Protein AF-A0AA43ZSW1-F1 (afdb_monomer)

Sequence (294 aa):
KIPFVPEIDPSKNRVVAEFDNIRIPLDYTEGIDSNASIIYQQSKDINEKAKRAKDALDVSLDELAKKEAGLAKTKAAMANKVQPTKQFWFERYKWFIAPSGRLVIAGKDAHTNDNIVKKHLKEDDLYAHADLHGAPSTIIKKGKDAPKEDLREACIYALAQSKGWVAALTDGSAYWVYTDQVSKTPQAGEFVPRGAFIIRGKRNYEYHLPMELAVGEITYENSRKVMCAPLESMKRLSNKYFVIHPGRGKAGKTAALMAKELMVPEEEVSRILPPGDAEIVRKVWPEEPQNDEL

Secondary structure (DSSP, 8-state):
--TT--EEEGGGTEEEEEETTEEEEEETTS-HHHHHHHHHHHHHHHHHHHHHHHHHHHHHHHHHHHHHHHHHHHHHHHHHH-PPPPP-GGGGSEEEE-TTS-EEEE-SSHHHHHHHHHHH--TT-EEEEESSTTPPPEEETTGGG--HHHHHHHHHHHHHTSHHHHTT-SEEEEEEEEGGGEE--PPTT----TT--EE-S--EEEEEEES-EEEEEEEETTEEEEEEE-HHHHHHH-SSEEEEEE-SS-TTSHHHHHHHHTTS-HHHHHHHSPSS-EEEEEEE-PPPP-----

Nearest PDB structures (foldseek):
  8aaf-assembly1_a  TM=6.329E-01  e=9.803E-11  Saccharomyces cerevisiae
  8s1u-assembly1_H  TM=8.885E-01  e=7.048E-07  Bacillus subtilis subsp. subtilis str. 168
  5h3w-assembly1_B  TM=8.620E-01  e=7.464E-07  Streptococcus suis
  5h3w-assembly1_A  TM=8.607E-01  e=1.867E-06  Streptococcus suis
  7aqc-assembly1_R  TM=5.105E-01  e=7.464E-07  Bacillus subtilis subsp. subtilis str. 168

Mean predicted aligned error: 12.14 Å

pLDDT: mean 89.3, std 11.37, range [39.91, 98.62]

Radius of gyration: 35.35 Å; Cα contacts (8 Å, |Δi|>4): 514; chains: 1; bounding box: 76×62×101 Å

Solvent-accessible surface area (backbone atoms only — not comparable to full-atom values): 16025 Å² total; per-residue (Å²): 133,63,84,53,45,88,47,74,42,79,94,72,46,32,33,31,37,48,55,96,91,43,77,44,80,37,48,77,88,51,55,71,67,54,42,52,48,52,55,51,50,52,52,51,53,51,51,51,50,52,48,53,53,48,55,54,48,54,53,51,51,53,52,48,51,53,49,51,52,50,50,50,51,51,52,52,56,47,53,75,63,36,55,81,58,82,88,56,86,61,69,86,35,33,49,38,56,34,72,88,70,38,52,30,42,26,28,82,48,46,68,42,18,44,48,44,52,76,76,65,62,44,83,53,21,27,39,23,36,21,87,48,70,69,31,22,46,24,38,33,52,57,28,77,79,50,55,71,67,39,56,49,42,48,24,32,41,15,32,35,44,9,45,46,22,57,68,47,46,70,54,44,48,15,27,39,35,55,46,91,28,60,36,76,76,58,61,95,93,54,83,68,57,81,42,54,69,48,78,52,82,81,72,48,73,47,70,80,31,56,41,52,35,19,43,28,49,32,74,54,94,94,32,62,40,79,44,38,31,29,51,71,31,36,63,78,55,32,63,40,34,35,33,34,35,51,27,94,72,80,62,81,51,51,40,52,52,51,11,62,78,66,42,35,53,41,67,66,42,56,68,48,53,52,52,68,26,59,34,80,79,45,81,44,66,68,80,75,78,77,77,77,85,126

Foldseek 3Di:
DPPQWPDDDVVVQWTWGADPNDTQIARPVDDPVVRVVVVVVVVVVVVVVVVVVVVVVVVVVVVVVVVVVVVVVVVVVLVVLADAWDDDPQLCFQWAQFPVRWIKTWHLDLQRLQVCLVPPQDQQKKWKAFPAAAQTTMITVSHVPDDPRRQLQSNLVSCLQGCCLVVQPFFGKMWMDGSVQWAPDDDVPDDADRSDTGGDDDTGMDGRRGNKWKWFWFQDPNIIAIHITRDSRDVNGDQWIFMKGRDDDDQPPPLVVVCSSRSYDSVRSVSNHHPDHIDGPDTGHPDDPPPPDD

Structure (mmCIF, N/CA/C/O backbone):
data_AF-A0AA43ZSW1-F1
#
_entry.id   AF-A0AA43ZSW1-F1
#
loop_
_atom_site.group_PDB
_atom_site.id
_atom_site.type_symbol
_atom_site.label_atom_id
_atom_site.label_alt_id
_atom_site.label_comp_id
_atom_site.label_asym_id
_atom_site.label_entity_id
_atom_site.label_seq_id
_atom_site.pdbx_PDB_ins_code
_atom_site.Cartn_x
_atom_site.Cartn_y
_atom_site.Cartn_z
_atom_site.occupancy
_atom_site.B_iso_or_equiv
_atom_site.auth_seq_id
_atom_site.auth_comp_id
_atom_site.auth_asym_id
_atom_site.auth_atom_id
_atom_site.pdbx_PDB_model_num
ATOM 1 N N . LYS A 1 1 ? 54.397 -34.265 -59.522 1.00 60.16 1 LYS A N 1
ATOM 2 C CA . LYS A 1 1 ? 54.042 -33.058 -58.737 1.00 60.16 1 LYS A CA 1
ATOM 3 C C . LYS A 1 1 ? 54.317 -31.858 -59.619 1.00 60.16 1 LYS A C 1
ATOM 5 O O . LYS A 1 1 ? 55.433 -31.767 -60.114 1.00 60.16 1 LYS A O 1
ATOM 10 N N . ILE A 1 2 ? 53.314 -31.025 -59.878 1.00 73.25 2 ILE A N 1
ATOM 11 C CA . ILE A 1 2 ? 53.518 -29.776 -60.614 1.00 73.25 2 ILE A CA 1
ATOM 12 C C . ILE A 1 2 ? 54.190 -28.801 -59.631 1.00 73.25 2 ILE A C 1
ATOM 14 O O . ILE A 1 2 ? 53.685 -28.655 -58.515 1.00 73.25 2 ILE A O 1
ATOM 18 N N . PRO A 1 3 ? 55.358 -28.221 -59.959 1.00 77.50 3 PRO A N 1
ATOM 19 C CA . PRO A 1 3 ? 56.003 -27.228 -59.103 1.00 77.50 3 PRO A CA 1
ATOM 20 C C . PRO A 1 3 ? 55.036 -26.084 -58.770 1.00 77.50 3 PRO A C 1
ATOM 22 O O . PRO A 1 3 ? 54.262 -25.678 -59.631 1.00 77.50 3 PRO A O 1
ATOM 25 N N . PHE A 1 4 ? 55.079 -25.577 -57.534 1.00 78.75 4 PHE A N 1
ATOM 26 C CA . PHE A 1 4 ? 54.253 -24.451 -57.058 1.00 78.75 4 PHE A CA 1
ATOM 27 C C . PHE A 1 4 ? 52.737 -24.697 -57.012 1.00 78.75 4 PHE A C 1
ATOM 29 O O . PHE A 1 4 ? 51.984 -23.767 -56.758 1.00 78.75 4 PHE A O 1
ATOM 36 N N . VAL A 1 5 ? 52.271 -25.933 -57.208 1.00 85.00 5 VAL A N 1
ATOM 37 C CA . VAL A 1 5 ? 50.844 -26.283 -57.168 1.00 85.00 5 VAL A CA 1
ATOM 38 C C . VAL A 1 5 ? 50.581 -27.310 -56.063 1.00 85.00 5 VAL A C 1
ATOM 40 O O . VAL A 1 5 ? 50.780 -28.512 -56.277 1.00 85.00 5 VAL A O 1
ATOM 43 N N . PRO A 1 6 ? 50.168 -26.871 -54.861 1.00 83.50 6 PRO A N 1
ATOM 44 C CA . PRO A 1 6 ? 49.811 -27.774 -53.767 1.00 83.50 6 PRO A CA 1
ATOM 45 C C . PRO A 1 6 ? 48.495 -28.541 -53.973 1.00 83.50 6 PRO A C 1
ATOM 47 O O . PRO A 1 6 ? 48.372 -29.648 -53.453 1.00 83.50 6 PRO A O 1
ATOM 50 N N . GLU A 1 7 ? 47.519 -27.986 -54.698 1.00 86.38 7 GLU A N 1
ATOM 51 C CA . GLU A 1 7 ? 46.162 -28.547 -54.795 1.00 86.38 7 GLU A CA 1
ATOM 52 C C . GLU A 1 7 ? 45.534 -28.287 -56.171 1.00 86.38 7 GLU A C 1
ATOM 54 O O . GLU A 1 7 ? 45.730 -27.225 -56.766 1.00 86.38 7 GLU A O 1
ATOM 59 N N . ILE A 1 8 ? 44.766 -29.257 -56.674 1.00 87.44 8 ILE A N 1
ATOM 60 C CA . ILE A 1 8 ? 44.007 -29.164 -57.927 1.00 87.44 8 ILE A CA 1
ATOM 61 C C . ILE A 1 8 ? 42.608 -29.733 -57.675 1.00 87.44 8 ILE A C 1
ATOM 63 O O . ILE A 1 8 ? 42.485 -30.847 -57.169 1.00 87.44 8 ILE A O 1
ATOM 67 N N . ASP A 1 9 ? 41.573 -28.998 -58.078 1.00 87.25 9 ASP A N 1
ATOM 68 C CA . ASP A 1 9 ? 40.178 -29.442 -58.118 1.00 87.25 9 ASP A CA 1
ATOM 69 C C . ASP A 1 9 ? 39.688 -29.433 -59.580 1.00 87.25 9 ASP A C 1
ATOM 71 O O . ASP A 1 9 ? 39.211 -28.407 -60.086 1.00 87.25 9 ASP A O 1
ATOM 75 N N . PRO A 1 10 ? 39.798 -30.575 -60.288 1.00 84.81 10 PRO A N 1
ATOM 76 C CA . PRO A 1 10 ? 39.382 -30.679 -61.682 1.00 84.81 10 PRO A CA 1
ATOM 77 C C . PRO A 1 10 ? 37.881 -30.458 -61.885 1.00 84.81 10 PRO A C 1
ATOM 79 O O . PRO A 1 10 ? 37.482 -30.031 -62.960 1.00 84.81 10 PRO A O 1
ATOM 82 N N . SER A 1 11 ? 37.050 -30.710 -60.865 1.00 85.19 11 SER A N 1
ATOM 83 C CA . SER A 1 11 ? 35.590 -30.570 -60.968 1.00 85.19 11 SER A CA 1
ATOM 84 C C . SER A 1 11 ? 35.128 -29.114 -61.074 1.00 85.19 11 SER A C 1
ATOM 86 O O . SER A 1 11 ? 34.012 -28.846 -61.515 1.00 85.19 11 SER A O 1
ATOM 88 N N . LYS A 1 12 ? 35.998 -28.174 -60.686 1.00 83.31 12 LYS A N 1
ATOM 89 C CA . LYS A 1 12 ? 35.758 -26.726 -60.712 1.00 83.31 12 LYS A CA 1
ATOM 90 C C . LYS A 1 12 ? 36.774 -25.979 -61.572 1.00 83.31 12 LYS A C 1
ATOM 92 O O . LYS A 1 12 ? 36.928 -24.776 -61.392 1.00 83.31 12 LYS A O 1
ATOM 97 N N . ASN A 1 13 ? 37.502 -26.695 -62.432 1.00 88.06 13 ASN A N 1
ATOM 98 C CA . ASN A 1 13 ? 38.585 -26.158 -63.261 1.00 88.06 13 ASN A CA 1
ATOM 99 C C . ASN A 1 13 ? 39.648 -25.359 -62.480 1.00 88.06 13 ASN A C 1
ATOM 101 O O . ASN A 1 13 ? 40.299 -24.477 -63.025 1.00 88.06 13 ASN A O 1
ATOM 105 N N . ARG A 1 14 ? 39.866 -25.671 -61.196 1.00 87.75 14 ARG A N 1
ATOM 106 C CA . ARG A 1 14 ? 40.652 -24.828 -60.288 1.00 87.75 14 ARG A CA 1
ATOM 107 C C . ARG A 1 14 ? 41.969 -25.479 -59.895 1.00 87.75 14 ARG A C 1
ATOM 109 O O . ARG A 1 14 ? 42.029 -26.656 -59.552 1.00 87.75 14 ARG A O 1
ATOM 116 N N . VAL A 1 15 ? 43.020 -24.677 -59.861 1.00 89.44 15 VAL A N 1
ATOM 117 C CA . VAL A 1 15 ? 44.324 -24.998 -59.292 1.00 89.44 15 VAL A CA 1
ATOM 118 C C . VAL A 1 15 ? 44.656 -23.988 -58.198 1.00 89.44 15 VAL A C 1
ATOM 120 O O . VAL A 1 15 ? 44.307 -22.819 -58.303 1.00 89.44 15 VAL A O 1
ATOM 123 N N . VAL A 1 16 ? 45.302 -24.413 -57.118 1.00 88.81 16 VAL A N 1
ATOM 124 C CA . VAL A 1 16 ? 45.869 -23.495 -56.124 1.00 88.81 16 VAL A CA 1
ATOM 125 C C . VAL A 1 16 ? 47.357 -23.405 -56.399 1.00 88.81 16 VAL A C 1
ATOM 127 O O . VAL A 1 16 ? 48.046 -24.416 -56.307 1.00 88.81 16 VAL A O 1
ATOM 130 N N . ALA A 1 17 ? 47.839 -22.216 -56.744 1.00 87.06 17 ALA A N 1
ATOM 131 C CA . ALA A 1 17 ? 49.258 -21.932 -56.880 1.00 87.06 17 ALA A CA 1
ATOM 132 C C . ALA A 1 17 ? 49.801 -21.329 -55.576 1.00 87.06 17 ALA A C 1
ATOM 134 O O . ALA A 1 17 ? 49.111 -20.546 -54.925 1.00 87.06 17 ALA A O 1
ATOM 135 N N . GLU A 1 18 ? 51.014 -21.696 -55.176 1.00 86.56 18 GLU A N 1
ATOM 136 C CA . GLU A 1 18 ? 51.675 -21.210 -53.964 1.00 86.56 18 GLU A CA 1
ATOM 137 C C . GLU A 1 18 ? 52.969 -20.474 -54.323 1.00 86.56 18 GLU A C 1
ATOM 139 O O . GLU A 1 18 ? 53.915 -21.074 -54.835 1.00 86.56 18 GLU A O 1
ATOM 144 N N . PHE A 1 19 ? 52.998 -19.173 -54.031 1.00 84.12 19 PHE A N 1
ATOM 145 C CA . PHE A 1 19 ? 54.151 -18.291 -54.220 1.00 84.12 19 PHE A CA 1
ATOM 146 C C . PHE A 1 19 ? 54.375 -17.502 -52.932 1.00 84.12 19 PHE A C 1
ATOM 148 O O . PHE A 1 19 ? 53.423 -16.934 -52.409 1.00 84.12 19 PHE A O 1
ATOM 155 N N . ASP A 1 20 ? 55.597 -17.483 -52.396 1.00 82.38 20 ASP A N 1
ATOM 156 C CA . ASP A 1 20 ? 55.935 -16.767 -51.153 1.00 82.38 20 ASP A CA 1
ATOM 157 C C . ASP A 1 20 ? 54.964 -17.050 -49.982 1.00 82.38 20 ASP A C 1
ATOM 159 O O . ASP A 1 20 ? 54.533 -16.145 -49.269 1.00 82.38 20 ASP A O 1
ATOM 163 N N . ASN A 1 21 ? 54.587 -18.325 -49.793 1.00 83.00 21 ASN A N 1
ATOM 164 C CA . ASN A 1 21 ? 53.565 -18.798 -48.839 1.00 83.00 21 ASN A CA 1
ATOM 165 C C . ASN A 1 21 ? 52.139 -18.242 -49.056 1.00 83.00 21 ASN A C 1
ATOM 167 O O . ASN A 1 21 ? 51.258 -18.447 -48.218 1.00 83.00 21 ASN A O 1
ATOM 171 N N . ILE A 1 22 ? 51.870 -17.571 -50.176 1.00 85.69 22 ILE A N 1
ATOM 172 C CA . ILE A 1 22 ? 50.543 -17.092 -50.565 1.00 85.69 22 ILE A CA 1
ATOM 173 C C . ILE A 1 22 ? 49.918 -18.113 -51.509 1.00 85.69 22 ILE A C 1
ATOM 175 O O . ILE A 1 22 ? 50.457 -18.421 -52.572 1.00 85.69 22 ILE A O 1
ATOM 179 N N . ARG A 1 23 ? 48.748 -18.622 -51.123 1.00 87.56 23 ARG A N 1
ATOM 180 C CA . ARG A 1 23 ? 47.963 -19.564 -51.922 1.00 87.56 23 ARG A CA 1
ATOM 181 C C . ARG A 1 23 ? 46.920 -18.823 -52.741 1.00 87.56 23 ARG A C 1
ATOM 183 O O . ARG A 1 23 ? 45.981 -18.259 -52.183 1.00 87.56 23 ARG A O 1
ATOM 190 N N . ILE A 1 24 ? 47.074 -18.856 -54.057 1.00 87.25 24 ILE A N 1
ATOM 191 C CA . ILE A 1 24 ? 46.215 -18.160 -55.009 1.00 87.25 24 ILE A CA 1
ATOM 192 C C . ILE A 1 24 ? 45.451 -19.198 -55.829 1.00 87.25 24 ILE A C 1
ATOM 194 O O . ILE A 1 24 ? 46.066 -20.004 -56.527 1.00 87.25 24 ILE A O 1
ATOM 198 N N . PRO A 1 25 ? 44.116 -19.211 -55.760 1.00 87.12 25 PRO A N 1
ATOM 199 C CA . PRO A 1 25 ? 43.323 -20.044 -56.640 1.00 87.12 25 PRO A CA 1
ATOM 200 C C . PRO A 1 25 ? 43.244 -19.448 -58.043 1.00 87.12 25 PRO A C 1
ATOM 202 O O . PRO A 1 25 ? 42.904 -18.280 -58.198 1.00 87.12 25 PRO A O 1
ATOM 205 N N . LEU A 1 26 ? 43.515 -20.269 -59.048 1.00 88.25 26 LEU A N 1
ATOM 206 C CA . LEU A 1 26 ? 43.484 -19.921 -60.461 1.00 88.25 26 LEU A CA 1
ATOM 207 C C . LEU A 1 26 ? 42.628 -20.945 -61.206 1.00 88.25 26 LEU A C 1
ATOM 209 O O . LEU A 1 26 ? 42.600 -22.120 -60.842 1.00 88.25 26 LEU A O 1
ATOM 213 N N . ASP A 1 27 ? 41.935 -20.513 -62.245 1.00 88.69 27 ASP A N 1
ATOM 214 C CA . ASP A 1 27 ? 41.311 -21.390 -63.224 1.00 88.69 27 ASP A CA 1
ATOM 215 C C . ASP A 1 27 ? 42.352 -21.755 -64.290 1.00 88.69 27 ASP A C 1
ATOM 217 O O . ASP A 1 27 ? 42.917 -20.872 -64.937 1.00 88.69 27 ASP A O 1
ATOM 221 N N . TYR A 1 28 ? 42.649 -23.045 -64.453 1.00 86.12 28 TYR A N 1
ATOM 222 C CA . TYR A 1 28 ? 43.676 -23.495 -65.400 1.00 86.12 28 TYR A CA 1
ATOM 223 C C . TYR A 1 28 ? 43.183 -23.541 -66.856 1.00 86.12 28 TYR A C 1
ATOM 225 O O . TYR A 1 28 ? 43.980 -23.805 -67.756 1.00 86.12 28 TYR A O 1
ATOM 233 N N . THR A 1 29 ? 41.886 -23.320 -67.095 1.00 87.75 29 THR A N 1
ATOM 234 C CA . THR A 1 29 ? 41.294 -23.193 -68.437 1.00 87.75 29 THR A CA 1
ATOM 235 C C . THR A 1 29 ? 41.351 -21.760 -68.972 1.00 87.75 29 THR A C 1
ATOM 237 O O . THR A 1 29 ? 41.161 -21.542 -70.167 1.00 87.75 29 THR A O 1
ATOM 240 N N . GLU A 1 30 ? 41.690 -20.799 -68.110 1.00 86.69 30 GLU A N 1
ATOM 241 C CA . GLU A 1 30 ? 41.773 -19.373 -68.411 1.00 86.69 30 GLU A CA 1
ATOM 242 C C . GLU A 1 30 ? 43.225 -18.870 -68.461 1.00 86.69 30 GLU A C 1
ATOM 244 O O . GLU A 1 30 ? 44.136 -19.408 -67.827 1.00 86.69 30 GLU A O 1
ATOM 249 N N . GLY A 1 31 ? 43.448 -17.783 -69.205 1.00 88.81 31 GLY A N 1
ATOM 250 C CA . GLY A 1 31 ? 44.748 -17.109 -69.265 1.00 88.81 31 GLY A CA 1
ATOM 251 C C . GLY A 1 31 ? 45.134 -16.426 -67.945 1.00 88.81 31 GLY A C 1
ATOM 252 O O . GLY A 1 31 ? 44.298 -16.182 -67.071 1.00 88.81 31 GLY A O 1
ATOM 253 N N . ILE A 1 32 ? 46.413 -16.064 -67.802 1.00 85.56 32 ILE A N 1
ATOM 254 C CA . ILE A 1 32 ? 46.931 -15.415 -66.584 1.00 85.56 32 ILE A CA 1
ATOM 255 C C . ILE A 1 32 ? 46.270 -14.047 -66.344 1.00 85.56 32 ILE A C 1
ATOM 257 O O . ILE A 1 32 ? 45.888 -13.735 -65.218 1.00 85.56 32 ILE A O 1
ATOM 261 N N . ASP A 1 33 ? 46.054 -13.275 -67.414 1.00 87.94 33 ASP A N 1
ATOM 262 C CA . ASP A 1 33 ? 45.407 -11.961 -67.359 1.00 87.94 33 ASP A CA 1
ATOM 263 C C . ASP A 1 33 ? 43.927 -12.072 -66.967 1.00 87.94 33 ASP A C 1
ATOM 265 O O . ASP A 1 33 ? 43.420 -11.258 -66.194 1.00 87.94 33 ASP A O 1
ATOM 269 N N . SER A 1 34 ? 43.250 -13.121 -67.451 1.00 87.44 34 SER A N 1
ATOM 270 C CA . SER A 1 34 ? 41.852 -13.429 -67.119 1.00 87.44 34 SER A CA 1
ATOM 271 C C . SER A 1 34 ? 41.710 -13.758 -65.629 1.00 87.44 34 SER A C 1
ATOM 273 O O . SER A 1 34 ? 40.928 -13.127 -64.917 1.00 87.44 34 SER A O 1
ATOM 275 N N . ASN A 1 35 ? 42.569 -14.639 -65.106 1.00 89.31 35 ASN A N 1
ATOM 276 C CA . ASN A 1 35 ? 42.635 -14.952 -63.677 1.00 89.31 35 ASN A CA 1
ATOM 277 C C . ASN A 1 35 ? 42.937 -13.724 -62.802 1.00 89.31 35 ASN A C 1
ATOM 279 O O . ASN A 1 35 ? 42.278 -13.510 -61.781 1.00 89.31 35 ASN A O 1
ATOM 283 N N . ALA A 1 36 ? 43.904 -12.894 -63.204 1.00 87.00 36 ALA A N 1
ATOM 284 C CA . ALA A 1 36 ? 44.234 -11.662 -62.491 1.00 87.00 36 ALA A CA 1
ATOM 285 C C . ALA A 1 36 ? 43.042 -10.689 -62.464 1.00 87.00 36 ALA A C 1
ATOM 287 O O . ALA A 1 36 ? 42.735 -10.113 -61.417 1.00 87.00 36 ALA A O 1
ATOM 288 N N . SER A 1 37 ? 42.331 -10.554 -63.588 1.00 89.31 37 SER A N 1
ATOM 289 C CA . SER A 1 37 ? 41.126 -9.730 -63.701 1.00 89.31 37 SER A CA 1
ATOM 290 C C . SER A 1 37 ? 39.994 -10.230 -62.797 1.00 89.31 37 SER A C 1
ATOM 292 O O . SER A 1 37 ? 39.394 -9.434 -62.074 1.00 89.31 37 SER A O 1
ATOM 294 N N . ILE A 1 38 ? 39.751 -11.546 -62.753 1.00 87.62 38 ILE A N 1
ATOM 295 C CA . ILE A 1 38 ? 38.730 -12.168 -61.894 1.00 87.62 38 ILE A CA 1
ATOM 296 C C . ILE A 1 38 ? 39.018 -11.897 -60.413 1.00 87.62 38 ILE A C 1
ATOM 298 O O . ILE A 1 38 ? 38.129 -11.450 -59.686 1.00 87.62 38 ILE A O 1
ATOM 302 N N . ILE A 1 39 ? 40.252 -12.126 -59.956 1.00 87.31 39 ILE A N 1
ATOM 303 C CA . ILE A 1 39 ? 40.645 -11.896 -58.556 1.00 87.31 39 ILE A CA 1
ATOM 304 C C . ILE A 1 39 ? 40.522 -10.409 -58.199 1.00 87.31 39 ILE A C 1
ATOM 306 O O . ILE A 1 39 ? 40.012 -10.062 -57.129 1.00 87.31 39 ILE A O 1
ATOM 310 N N . TYR A 1 40 ? 40.943 -9.520 -59.103 1.00 89.38 40 TYR A N 1
ATOM 311 C CA . TYR A 1 40 ? 40.809 -8.078 -58.914 1.00 89.38 40 TYR A CA 1
ATOM 312 C C . TYR A 1 40 ? 39.338 -7.655 -58.801 1.00 89.38 40 TYR A C 1
ATOM 314 O O . TYR A 1 40 ? 38.971 -6.921 -57.880 1.00 89.38 40 TYR A O 1
ATOM 322 N N . GLN A 1 41 ? 38.477 -8.164 -59.685 1.00 90.38 41 GLN A N 1
ATOM 323 C CA . GLN A 1 41 ? 37.047 -7.868 -59.671 1.00 90.38 41 GLN A CA 1
ATOM 324 C C . GLN A 1 41 ? 36.371 -8.400 -58.399 1.00 90.38 41 GLN A C 1
ATOM 326 O O . GLN A 1 41 ? 35.603 -7.678 -57.767 1.00 90.38 41 GLN A O 1
ATOM 331 N N . GLN A 1 42 ? 36.718 -9.611 -57.952 1.00 88.12 42 GLN A N 1
ATOM 332 C CA . GLN A 1 42 ? 36.236 -10.163 -56.681 1.00 88.12 42 GLN A CA 1
ATOM 333 C C . GLN A 1 42 ? 36.665 -9.308 -55.483 1.00 88.12 42 GLN A C 1
ATOM 335 O O . GLN A 1 42 ? 35.852 -9.033 -54.599 1.00 88.12 42 GLN A O 1
ATOM 340 N N . SER A 1 43 ? 37.923 -8.855 -55.453 1.00 91.38 43 SER A N 1
ATOM 341 C CA . SER A 1 43 ? 38.419 -7.952 -54.408 1.00 91.38 43 SER A CA 1
ATOM 342 C C . SER A 1 43 ? 37.641 -6.634 -54.394 1.00 91.38 43 SER A C 1
ATOM 344 O O . SER A 1 43 ? 37.220 -6.172 -53.330 1.00 91.38 43 SER A O 1
ATOM 346 N N . LYS A 1 44 ? 37.383 -6.055 -55.573 1.00 94.50 44 LYS A N 1
ATOM 347 C CA . LYS A 1 44 ? 36.581 -4.837 -55.719 1.00 94.50 44 LYS A CA 1
ATOM 348 C C . LYS A 1 44 ? 35.155 -5.031 -55.194 1.00 94.50 44 LYS A C 1
ATOM 350 O O . LYS A 1 44 ? 34.706 -4.227 -54.381 1.00 94.50 44 LYS A O 1
ATOM 355 N N . ASP A 1 45 ? 34.482 -6.113 -55.578 1.00 92.25 45 ASP A N 1
ATOM 356 C CA . ASP A 1 45 ? 33.109 -6.405 -55.150 1.00 92.25 45 ASP A CA 1
ATOM 357 C C . ASP A 1 45 ? 33.009 -6.631 -53.632 1.00 92.25 45 ASP A C 1
ATOM 359 O O . ASP A 1 45 ? 32.067 -6.161 -52.987 1.00 92.25 45 ASP A O 1
ATOM 363 N N . ILE A 1 46 ? 33.979 -7.337 -53.036 1.00 92.81 46 ILE A N 1
ATOM 364 C CA . ILE A 1 46 ? 34.049 -7.547 -51.581 1.00 92.81 46 ILE A CA 1
ATOM 365 C C . ILE A 1 46 ? 34.266 -6.215 -50.862 1.00 92.81 46 ILE A C 1
ATOM 367 O O . ILE A 1 46 ? 33.570 -5.934 -49.887 1.00 92.81 46 ILE A O 1
ATOM 371 N N . ASN A 1 47 ? 35.177 -5.374 -51.357 1.00 93.56 47 ASN A N 1
ATOM 372 C CA . ASN A 1 47 ? 35.435 -4.057 -50.780 1.00 93.56 47 ASN A CA 1
ATOM 373 C C . ASN A 1 47 ? 34.215 -3.134 -50.889 1.00 93.56 47 ASN A C 1
ATOM 375 O O . ASN A 1 47 ? 33.886 -2.439 -49.928 1.00 93.56 47 ASN A O 1
ATOM 379 N N . GLU A 1 48 ? 33.495 -3.156 -52.012 1.00 94.88 48 GLU A N 1
ATOM 380 C CA . GLU A 1 48 ? 32.243 -2.410 -52.158 1.00 94.88 48 GLU A CA 1
ATOM 381 C C . GLU A 1 48 ? 31.159 -2.912 -51.195 1.00 94.88 48 GLU A C 1
ATOM 383 O O . GLU A 1 48 ? 30.492 -2.100 -50.552 1.00 94.88 48 GLU A O 1
ATOM 388 N N . LYS A 1 49 ? 30.997 -4.233 -51.042 1.00 93.25 49 LYS A N 1
ATOM 389 C CA . LYS A 1 49 ? 30.060 -4.820 -50.068 1.00 93.25 49 LYS A CA 1
ATOM 390 C C . LYS A 1 49 ? 30.432 -4.452 -48.631 1.00 93.25 49 LYS A C 1
ATOM 392 O O . LYS A 1 49 ? 29.550 -4.066 -47.868 1.00 93.25 49 LYS A O 1
ATOM 397 N N . ALA A 1 50 ? 31.715 -4.522 -48.276 1.00 93.12 50 ALA A N 1
ATOM 398 C CA . ALA A 1 50 ? 32.217 -4.139 -46.958 1.00 93.12 50 ALA A CA 1
ATOM 399 C C . ALA A 1 50 ? 31.974 -2.650 -46.672 1.00 93.12 50 ALA A C 1
ATOM 401 O O . ALA A 1 50 ? 31.510 -2.303 -45.587 1.00 93.12 50 ALA A O 1
ATOM 402 N N . LYS A 1 51 ? 32.211 -1.778 -47.663 1.00 95.00 51 LYS A N 1
ATOM 403 C CA . LYS A 1 51 ? 31.914 -0.346 -47.559 1.00 95.00 51 LYS A CA 1
ATOM 404 C C . LYS A 1 51 ? 30.423 -0.101 -47.324 1.00 95.00 51 LYS A C 1
ATOM 406 O O . LYS A 1 51 ? 30.075 0.557 -46.354 1.00 95.00 51 LYS A O 1
ATOM 411 N N . ARG A 1 52 ? 29.543 -0.698 -48.136 1.00 93.44 52 ARG A N 1
ATOM 412 C CA . ARG A 1 52 ? 28.082 -0.562 -47.969 1.00 93.44 52 ARG A CA 1
ATOM 413 C C . ARG A 1 52 ? 27.601 -1.073 -46.609 1.00 93.44 52 ARG A C 1
ATOM 415 O O . ARG A 1 52 ? 26.739 -0.450 -46.000 1.00 93.44 52 ARG A O 1
ATOM 422 N N . ALA A 1 53 ? 28.152 -2.189 -46.129 1.00 90.75 53 ALA A N 1
ATOM 423 C CA . ALA A 1 53 ? 27.825 -2.730 -44.811 1.00 90.75 53 ALA A CA 1
ATOM 424 C C . ALA A 1 53 ? 28.257 -1.782 -43.681 1.00 90.75 53 ALA A C 1
ATOM 426 O O . ALA A 1 53 ? 27.510 -1.596 -42.723 1.00 90.75 53 ALA A O 1
ATOM 427 N N . LYS A 1 54 ? 29.432 -1.154 -43.813 1.00 94.62 54 LYS A N 1
ATOM 428 C CA . LYS A 1 54 ? 29.914 -0.145 -42.868 1.00 94.62 54 LYS A CA 1
ATOM 429 C C . LYS A 1 54 ? 29.041 1.111 -42.884 1.00 94.62 54 LYS A C 1
ATOM 431 O O . LYS A 1 54 ? 28.611 1.542 -41.824 1.00 94.62 54 LYS A O 1
ATOM 436 N N . ASP A 1 55 ? 28.705 1.628 -44.064 1.00 94.81 55 ASP A N 1
ATOM 437 C CA . ASP A 1 55 ? 27.837 2.803 -44.201 1.00 94.81 55 ASP A CA 1
ATOM 438 C C . ASP A 1 55 ? 26.451 2.539 -43.569 1.00 94.81 55 ASP A C 1
ATOM 440 O O . ASP A 1 55 ? 25.919 3.374 -42.840 1.00 94.81 55 ASP A O 1
ATOM 444 N N . ALA A 1 56 ? 25.879 1.345 -43.776 1.00 92.56 56 ALA A N 1
ATOM 445 C CA . ALA A 1 56 ? 24.613 0.943 -43.156 1.00 92.56 56 ALA A CA 1
ATOM 446 C C . ALA A 1 56 ? 24.706 0.802 -41.624 1.00 92.56 56 ALA A C 1
ATOM 448 O O . ALA A 1 56 ? 23.753 1.130 -40.909 1.00 92.56 56 ALA A O 1
ATOM 449 N N . LEU A 1 57 ? 25.846 0.323 -41.113 1.00 92.56 57 LEU A N 1
ATOM 450 C CA . LEU A 1 57 ? 26.112 0.256 -39.677 1.00 92.56 57 LEU A CA 1
ATOM 451 C C . LEU A 1 57 ? 26.196 1.659 -39.071 1.00 92.56 57 LEU A C 1
ATOM 453 O O . LEU A 1 57 ? 25.564 1.904 -38.048 1.00 92.56 57 LEU A O 1
ATOM 457 N N . ASP A 1 58 ? 26.912 2.579 -39.717 1.00 94.12 58 ASP A N 1
ATOM 458 C CA . ASP A 1 58 ? 27.065 3.958 -39.249 1.00 94.12 58 ASP A CA 1
ATOM 459 C C . ASP A 1 58 ? 25.708 4.684 -39.203 1.00 94.12 58 ASP A C 1
ATOM 461 O O . ASP A 1 58 ? 25.389 5.333 -38.205 1.00 94.12 58 ASP A O 1
ATOM 465 N N . VAL A 1 59 ? 24.850 4.489 -40.215 1.00 94.25 59 VAL A N 1
ATOM 466 C CA . VAL A 1 59 ? 23.461 4.991 -40.203 1.00 94.25 59 VAL A CA 1
ATOM 467 C C . VAL A 1 59 ? 22.666 4.396 -39.038 1.00 94.25 59 VAL A C 1
ATOM 469 O O . VAL A 1 59 ? 21.992 5.125 -38.312 1.00 94.25 59 VAL A O 1
ATOM 472 N N . SER A 1 60 ? 22.768 3.083 -38.818 1.00 90.81 60 SER A N 1
ATOM 473 C CA . SER A 1 60 ? 22.051 2.404 -37.730 1.00 90.81 60 SER A CA 1
ATOM 474 C C . SER A 1 60 ? 22.505 2.885 -36.346 1.00 90.81 60 SER A C 1
ATOM 476 O O . SER A 1 60 ? 21.681 3.039 -35.444 1.00 90.81 60 SER A O 1
ATOM 478 N N . LEU A 1 61 ? 23.805 3.142 -36.168 1.00 91.75 61 LEU A N 1
ATOM 479 C CA . LEU A 1 61 ? 24.369 3.680 -34.929 1.00 91.75 61 LEU A CA 1
ATOM 480 C C . LEU A 1 61 ? 23.908 5.121 -34.673 1.00 91.75 61 LEU A C 1
ATOM 482 O O . LEU A 1 61 ? 23.563 5.449 -33.538 1.00 91.75 61 LEU A O 1
ATOM 486 N N . ASP A 1 62 ? 23.840 5.963 -35.707 1.00 93.25 62 ASP A N 1
ATOM 487 C CA . ASP A 1 62 ? 23.329 7.334 -35.587 1.00 93.25 62 ASP A CA 1
ATOM 488 C C . ASP A 1 62 ? 21.824 7.358 -35.256 1.00 93.25 62 ASP A C 1
ATOM 490 O O . ASP A 1 62 ? 21.374 8.104 -34.381 1.00 93.25 62 ASP A O 1
ATOM 494 N N . GLU A 1 63 ? 21.027 6.484 -35.879 1.00 90.12 63 GLU A N 1
ATOM 495 C CA . GLU A 1 63 ? 19.617 6.303 -35.518 1.00 90.12 63 GLU A CA 1
ATOM 496 C C . GLU A 1 63 ? 19.437 5.824 -34.072 1.00 90.12 63 GLU A C 1
ATOM 498 O O . GLU A 1 63 ? 18.542 6.306 -33.365 1.00 90.12 63 GLU A O 1
ATOM 503 N N . LEU A 1 64 ? 20.279 4.891 -33.616 1.00 88.88 64 LEU A N 1
ATOM 504 C CA . LEU A 1 64 ? 20.267 4.408 -32.238 1.00 88.88 64 LEU A CA 1
ATOM 505 C C . LEU A 1 64 ? 20.599 5.544 -31.264 1.00 88.88 64 LEU A C 1
ATOM 507 O O . LEU A 1 64 ? 19.835 5.772 -30.326 1.00 88.88 64 LEU A O 1
ATOM 511 N N . ALA A 1 65 ? 21.656 6.313 -31.530 1.00 90.50 65 ALA A N 1
ATOM 512 C CA . ALA A 1 65 ? 22.053 7.454 -30.709 1.00 90.50 65 ALA A CA 1
ATOM 513 C C . ALA A 1 65 ? 20.942 8.516 -30.624 1.00 90.50 65 ALA A C 1
ATOM 515 O O . ALA A 1 65 ? 20.642 9.029 -29.543 1.00 90.50 65 ALA A O 1
ATOM 516 N N . LYS A 1 66 ? 20.259 8.809 -31.741 1.00 88.38 66 LYS A N 1
ATOM 517 C CA . LYS A 1 66 ? 19.093 9.711 -31.767 1.00 88.38 66 LYS A CA 1
ATOM 518 C C . LYS A 1 66 ? 17.933 9.180 -30.924 1.00 88.38 66 LYS A C 1
ATOM 520 O O . LYS A 1 66 ? 17.333 9.949 -30.168 1.00 88.38 66 LYS A O 1
ATOM 525 N N . LYS A 1 67 ? 17.622 7.881 -31.011 1.00 84.06 67 LYS A N 1
ATOM 526 C CA . LYS A 1 67 ? 16.583 7.235 -30.187 1.00 84.06 67 LYS A CA 1
ATOM 527 C C . LYS A 1 67 ? 16.938 7.264 -28.702 1.00 84.06 67 LYS A C 1
ATOM 529 O O . LYS A 1 67 ? 16.087 7.622 -27.889 1.00 84.06 67 LYS A O 1
ATOM 534 N N . GLU A 1 68 ? 18.178 6.950 -28.339 1.00 81.38 68 GLU A N 1
ATOM 535 C CA . GLU A 1 68 ? 18.659 7.001 -26.955 1.00 81.38 68 GLU A CA 1
ATOM 536 C C . GLU A 1 68 ? 18.627 8.424 -26.391 1.00 81.38 68 GLU A C 1
ATOM 538 O O . GLU A 1 68 ? 18.116 8.635 -25.291 1.00 81.38 68 GLU A O 1
ATOM 543 N N . ALA A 1 69 ? 19.072 9.420 -27.161 1.00 77.12 69 ALA A N 1
ATOM 544 C CA . ALA A 1 69 ? 18.995 10.825 -26.774 1.00 77.12 69 ALA A CA 1
ATOM 545 C C . ALA A 1 69 ? 17.540 11.305 -26.622 1.00 77.12 69 ALA A C 1
ATOM 547 O O . ALA A 1 69 ? 17.225 12.037 -25.681 1.00 77.12 69 ALA A O 1
ATOM 548 N N . GLY A 1 70 ? 16.634 10.873 -27.506 1.00 74.31 70 GLY A N 1
ATOM 549 C CA . GLY A 1 70 ? 15.196 11.124 -27.388 1.00 74.31 70 GLY A CA 1
ATOM 550 C C . GLY A 1 70 ? 14.610 10.515 -26.113 1.00 74.31 70 GLY A C 1
ATOM 551 O O . GLY A 1 70 ? 13.945 11.206 -25.339 1.00 74.31 70 GLY A O 1
ATOM 552 N N . LEU A 1 71 ? 14.921 9.251 -25.823 1.00 68.75 71 LEU A N 1
ATOM 553 C CA . LEU A 1 71 ? 14.508 8.574 -24.592 1.00 68.75 71 LEU A CA 1
ATOM 554 C C . LEU A 1 71 ? 15.078 9.255 -23.341 1.00 68.75 71 LEU A C 1
ATOM 556 O O . LEU A 1 71 ? 14.346 9.441 -22.370 1.00 68.75 71 LEU A O 1
ATOM 560 N N . ALA A 1 72 ? 16.345 9.669 -23.362 1.00 67.69 72 ALA A N 1
ATOM 561 C CA . ALA A 1 7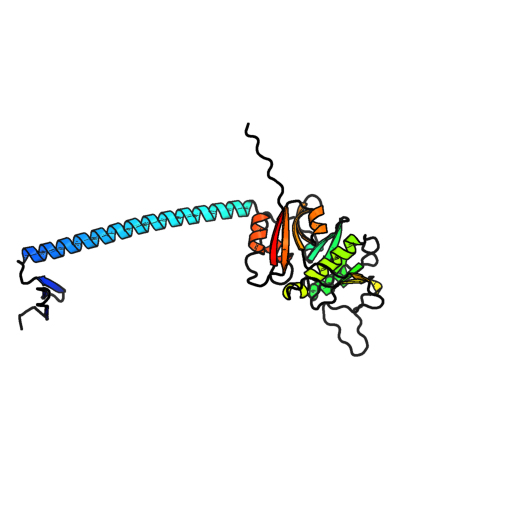2 ? 16.991 10.381 -22.263 1.00 67.69 72 ALA A CA 1
ATOM 562 C C . ALA A 1 72 ? 16.341 11.748 -22.007 1.00 67.69 72 ALA A C 1
ATOM 564 O O . ALA A 1 72 ? 16.020 12.062 -20.862 1.00 67.69 72 ALA A O 1
ATOM 565 N N . LYS A 1 73 ? 16.056 12.526 -23.062 1.00 67.38 73 LYS A N 1
ATOM 566 C CA . LYS A 1 73 ? 15.318 13.798 -22.958 1.00 67.38 73 LYS A CA 1
ATOM 567 C C . LYS A 1 73 ? 13.910 13.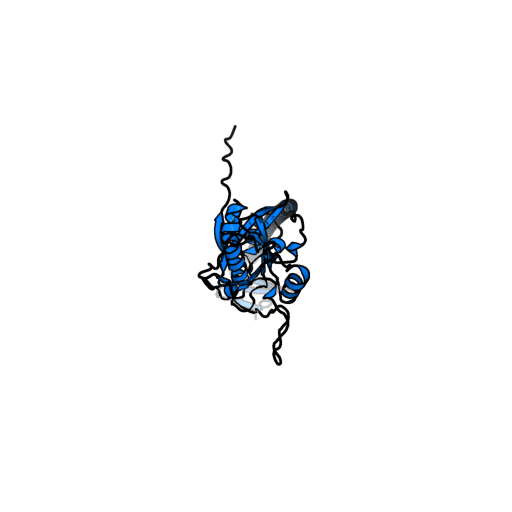594 -22.405 1.00 67.38 73 LYS A C 1
ATOM 569 O O . LYS A 1 73 ? 13.483 14.350 -21.538 1.00 67.38 73 LYS A O 1
ATOM 574 N N . THR A 1 74 ? 13.210 12.550 -22.849 1.00 63.91 74 THR A N 1
ATOM 575 C CA . THR A 1 74 ? 11.856 12.233 -22.365 1.00 63.91 74 THR A CA 1
ATOM 576 C C . THR A 1 74 ? 11.876 11.800 -20.896 1.00 63.91 74 THR A C 1
ATOM 578 O O . THR A 1 74 ? 11.053 12.262 -20.110 1.00 63.91 74 THR A O 1
ATOM 581 N N . LYS A 1 75 ? 12.853 10.974 -20.493 1.00 59.88 75 LYS A N 1
ATOM 582 C CA . LYS A 1 75 ? 13.080 10.590 -19.091 1.00 59.88 75 LYS A CA 1
ATOM 583 C C . LYS A 1 75 ? 13.436 11.793 -18.218 1.00 59.88 75 LYS A C 1
ATOM 585 O O . LYS A 1 75 ? 12.884 11.910 -17.133 1.00 59.88 75 LYS A O 1
ATOM 590 N N . ALA A 1 76 ? 14.298 12.696 -18.684 1.00 59.47 76 ALA A N 1
ATOM 591 C CA . ALA A 1 76 ? 14.663 13.914 -17.959 1.00 59.47 76 ALA A CA 1
ATOM 592 C C . ALA A 1 76 ? 13.475 14.886 -17.819 1.00 59.47 76 ALA A C 1
ATOM 594 O O . ALA A 1 76 ? 13.240 15.433 -16.744 1.00 59.47 76 ALA A O 1
ATOM 595 N N . ALA A 1 77 ? 12.668 15.049 -18.872 1.00 60.22 77 ALA A N 1
ATOM 596 C CA . ALA A 1 77 ? 11.448 15.853 -18.828 1.00 60.22 77 ALA A CA 1
ATOM 597 C C . ALA A 1 77 ? 10.378 15.245 -17.902 1.00 60.22 77 ALA A C 1
ATOM 599 O O . ALA A 1 77 ? 9.709 15.978 -17.175 1.00 60.22 77 ALA A O 1
ATOM 600 N N . MET A 1 78 ? 10.238 13.912 -17.884 1.00 58.06 78 MET A N 1
ATOM 601 C CA . MET A 1 78 ? 9.396 13.208 -16.910 1.00 58.06 78 MET A CA 1
ATOM 602 C C . MET A 1 78 ? 9.933 13.361 -15.485 1.00 58.06 78 MET A C 1
ATOM 604 O O . MET A 1 78 ? 9.152 13.659 -14.592 1.00 58.06 78 MET A O 1
ATOM 608 N N . ALA A 1 79 ? 11.243 13.235 -15.266 1.00 55.09 79 ALA A N 1
ATOM 609 C CA . ALA A 1 79 ? 11.859 13.405 -13.951 1.00 55.09 79 ALA A CA 1
ATOM 610 C C . ALA A 1 79 ? 11.622 14.811 -13.370 1.00 55.09 79 ALA A C 1
ATOM 612 O O . ALA A 1 79 ? 11.351 14.931 -12.183 1.00 55.09 79 ALA A O 1
ATOM 613 N N . ASN A 1 80 ? 11.619 15.858 -14.204 1.00 55.25 80 ASN A N 1
ATOM 614 C CA . ASN A 1 80 ? 11.275 17.219 -13.769 1.00 55.25 80 ASN A CA 1
ATOM 615 C C . ASN A 1 80 ? 9.780 17.409 -13.437 1.00 55.25 80 ASN A C 1
ATOM 617 O O . ASN A 1 80 ? 9.435 18.322 -12.687 1.00 55.25 80 ASN A O 1
ATOM 621 N N . LYS A 1 81 ? 8.886 16.569 -13.980 1.00 56.66 81 LYS A N 1
ATOM 622 C CA . LYS A 1 81 ? 7.444 16.569 -13.663 1.00 56.66 81 LYS A CA 1
ATOM 623 C C . LYS A 1 81 ? 7.087 15.670 -12.475 1.00 56.66 81 LYS A C 1
ATOM 625 O O . LYS A 1 81 ? 6.080 15.912 -11.816 1.00 56.66 81 LYS A O 1
ATOM 630 N N . VAL A 1 82 ? 7.893 14.646 -12.202 1.00 62.34 82 VAL A N 1
ATOM 631 C CA . VAL A 1 82 ? 7.728 13.735 -11.066 1.00 62.34 82 VAL A CA 1
ATOM 632 C C . VAL A 1 82 ? 8.251 14.427 -9.811 1.00 62.34 82 VAL A C 1
ATOM 634 O O . VAL A 1 82 ? 9.438 14.373 -9.500 1.00 62.34 82 VAL A O 1
ATOM 637 N N . GLN A 1 83 ? 7.363 15.107 -9.091 1.00 64.94 83 GLN A N 1
ATOM 638 C CA . GLN A 1 83 ? 7.710 15.725 -7.815 1.00 64.94 83 GLN A CA 1
ATOM 639 C C . GLN A 1 83 ? 7.260 14.841 -6.649 1.00 64.94 83 GLN A C 1
ATOM 641 O O . GLN A 1 83 ? 6.102 14.411 -6.637 1.00 64.94 83 GLN A O 1
ATOM 646 N N . PRO A 1 84 ? 8.144 14.564 -5.669 1.00 68.81 84 PRO A N 1
ATOM 647 C CA . PRO A 1 84 ? 7.745 13.869 -4.458 1.00 68.81 84 PRO A CA 1
ATOM 648 C C . PRO A 1 84 ? 6.704 14.708 -3.724 1.00 68.81 84 PRO A C 1
ATOM 650 O O . PRO A 1 84 ? 6.814 15.932 -3.617 1.00 68.81 84 PRO A O 1
ATOM 653 N N . THR A 1 85 ? 5.678 14.044 -3.218 1.00 75.69 85 THR A N 1
ATOM 654 C CA . THR A 1 85 ? 4.597 14.736 -2.531 1.00 75.69 85 THR A CA 1
ATOM 655 C C . THR A 1 85 ? 4.993 15.135 -1.099 1.00 75.69 85 THR A C 1
ATOM 657 O O . THR A 1 85 ? 5.944 14.599 -0.522 1.00 75.69 85 THR A O 1
ATOM 660 N N . LYS A 1 86 ? 4.277 16.097 -0.494 1.00 82.25 86 LYS A N 1
ATOM 661 C CA . LYS A 1 86 ? 4.546 16.570 0.881 1.00 82.25 86 LYS A CA 1
ATOM 662 C C . LYS A 1 86 ? 4.534 15.397 1.868 1.00 82.25 86 LYS A C 1
ATOM 664 O O . LYS A 1 86 ? 3.587 14.617 1.852 1.00 82.25 86 LYS A O 1
ATOM 669 N N . GLN A 1 87 ? 5.544 15.296 2.736 1.00 85.00 87 GLN A N 1
ATOM 670 C CA . GLN A 1 87 ? 5.634 14.221 3.730 1.00 85.00 87 GLN A CA 1
ATOM 671 C C . GLN A 1 87 ? 4.863 14.544 5.014 1.00 85.00 87 GLN A C 1
ATOM 673 O O . GLN A 1 87 ? 5.122 15.543 5.687 1.00 85.00 87 GLN A O 1
ATOM 678 N N . PHE A 1 88 ? 3.974 13.636 5.394 1.00 91.56 88 PHE A N 1
ATOM 679 C CA . PHE A 1 88 ? 3.250 13.610 6.654 1.00 91.56 88 PHE A CA 1
ATOM 680 C C . PHE A 1 88 ? 3.813 12.540 7.593 1.00 91.56 88 PHE A C 1
ATOM 682 O O . PHE A 1 88 ? 4.378 11.525 7.181 1.00 91.56 88 PHE A O 1
ATOM 689 N N . TRP A 1 89 ? 3.625 12.735 8.902 1.00 93.62 89 TRP A N 1
ATOM 690 C CA . TRP A 1 89 ? 4.184 11.841 9.921 1.00 93.62 89 TRP A CA 1
ATOM 691 C C . TRP A 1 89 ? 3.693 10.390 9.791 1.00 93.62 89 TRP A C 1
ATOM 693 O O . TRP A 1 89 ? 4.444 9.472 10.137 1.00 93.62 89 TRP A O 1
ATOM 703 N N . PHE A 1 90 ? 2.460 10.193 9.306 1.00 93.69 90 PHE A N 1
ATOM 704 C CA . PHE A 1 90 ? 1.799 8.893 9.184 1.00 93.69 90 PHE A CA 1
ATOM 705 C C . PHE A 1 90 ? 2.310 8.058 8.005 1.00 93.69 90 PHE A C 1
ATOM 707 O O . PHE A 1 90 ? 2.117 6.849 8.004 1.00 93.69 90 PHE A O 1
ATOM 714 N N . GLU A 1 91 ? 3.042 8.644 7.052 1.00 91.88 91 GLU A N 1
ATOM 715 C CA . GLU A 1 91 ? 3.558 7.938 5.863 1.00 91.88 91 GLU A CA 1
ATOM 716 C C . GLU A 1 91 ? 4.674 6.936 6.177 1.00 91.88 91 GLU A C 1
ATOM 718 O O . GLU A 1 91 ? 5.019 6.054 5.378 1.00 91.88 91 GLU A O 1
ATOM 723 N N . ARG A 1 92 ? 5.217 7.007 7.397 1.00 92.81 92 ARG A N 1
ATOM 724 C CA . ARG A 1 92 ? 6.054 5.934 7.940 1.00 92.81 92 ARG A CA 1
ATOM 725 C C . ARG A 1 92 ? 5.282 4.610 8.055 1.00 92.81 92 ARG A C 1
ATOM 727 O O . ARG A 1 92 ? 5.907 3.555 8.016 1.00 92.81 92 ARG A O 1
ATOM 734 N N . TYR A 1 93 ? 3.952 4.663 8.122 1.00 96.06 93 TYR A N 1
ATOM 735 C CA . TYR A 1 93 ? 3.010 3.543 8.176 1.00 96.06 93 TYR A CA 1
ATOM 736 C C . TYR A 1 93 ? 2.249 3.402 6.851 1.00 96.06 93 TYR A C 1
ATOM 738 O O . TYR A 1 93 ? 2.386 4.241 5.961 1.00 96.06 93 TYR A O 1
ATOM 746 N N . LYS A 1 94 ? 1.504 2.307 6.680 1.00 96.69 94 LYS A N 1
ATOM 747 C CA . LYS A 1 94 ? 0.453 2.261 5.657 1.00 96.69 94 LYS A CA 1
ATOM 748 C C . LYS A 1 94 ? -0.710 3.104 6.164 1.00 96.69 94 LYS A C 1
ATOM 750 O O . LYS A 1 94 ? -0.927 3.170 7.374 1.00 96.69 94 LYS A O 1
ATOM 755 N N . TRP A 1 95 ? -1.409 3.794 5.282 1.00 97.69 95 TRP A N 1
ATOM 756 C CA . TRP A 1 95 ? -2.445 4.726 5.698 1.00 97.69 95 TRP A CA 1
ATOM 757 C C . TRP A 1 95 ? -3.457 4.948 4.587 1.00 97.69 95 TRP A C 1
ATOM 759 O O . TRP A 1 95 ? -3.144 4.779 3.408 1.00 97.69 95 TRP A O 1
ATOM 769 N N . PHE A 1 96 ? -4.648 5.368 4.992 1.00 98.38 96 PHE A N 1
ATOM 770 C CA . PHE A 1 96 ? -5.628 5.965 4.102 1.00 98.38 96 PHE A CA 1
ATOM 771 C C . PHE A 1 96 ? -6.549 6.914 4.873 1.00 98.38 96 PHE A C 1
ATOM 773 O O . PHE A 1 96 ? -6.547 6.942 6.107 1.00 98.38 96 PHE A O 1
ATOM 780 N N . ILE A 1 97 ? -7.324 7.704 4.137 1.00 98.00 97 ILE A N 1
ATOM 781 C CA . ILE A 1 97 ? -8.398 8.536 4.672 1.00 98.00 97 ILE A CA 1
ATOM 782 C C . ILE A 1 97 ? -9.719 7.838 4.370 1.00 98.00 97 ILE A C 1
ATOM 784 O O . ILE A 1 97 ? -10.033 7.592 3.207 1.00 98.00 97 ILE A O 1
ATOM 788 N N . ALA A 1 98 ? -10.456 7.495 5.421 1.00 97.62 98 ALA A N 1
ATOM 789 C CA . ALA A 1 98 ? -11.765 6.865 5.330 1.00 97.62 98 ALA A CA 1
ATOM 790 C C . ALA A 1 98 ? -12.823 7.842 4.776 1.00 97.62 98 ALA A C 1
ATOM 792 O O . ALA A 1 98 ? -12.589 9.057 4.779 1.00 97.62 98 ALA A O 1
ATOM 793 N N . PRO A 1 99 ? -14.003 7.356 4.349 1.00 95.19 99 PRO A N 1
ATOM 794 C CA . PRO A 1 99 ? -15.047 8.170 3.726 1.00 95.19 99 PRO A CA 1
ATOM 795 C C . PRO A 1 99 ? -15.440 9.425 4.504 1.00 95.19 99 PRO A C 1
ATOM 797 O O . PRO A 1 99 ? -15.680 10.470 3.904 1.00 95.19 99 PRO A O 1
ATOM 800 N N . SER A 1 100 ? -15.467 9.349 5.837 1.00 94.44 100 SER A N 1
ATOM 801 C CA . SER A 1 100 ? -15.800 10.496 6.689 1.00 94.44 100 SER A CA 1
ATOM 802 C C . SER A 1 100 ? -14.649 11.495 6.918 1.00 94.44 100 SER A C 1
ATOM 804 O O . SER A 1 100 ? -14.795 12.435 7.701 1.00 94.44 100 SER A O 1
ATOM 806 N N . GLY A 1 101 ? -13.491 11.298 6.279 1.00 94.38 101 GLY A N 1
ATOM 807 C CA . GLY A 1 101 ? -12.293 12.125 6.456 1.00 94.38 101 GLY A CA 1
ATOM 808 C C . GLY A 1 101 ? -11.377 11.681 7.604 1.00 94.38 101 GLY A C 1
ATOM 809 O O . GLY A 1 101 ? -10.426 12.386 7.945 1.00 94.38 101 GLY A O 1
ATOM 810 N N . ARG A 1 102 ? -11.639 10.525 8.228 1.00 95.81 102 ARG A N 1
ATOM 811 C CA . ARG A 1 102 ? -10.820 10.001 9.333 1.00 95.81 102 ARG A CA 1
ATOM 812 C C . ARG A 1 102 ? -9.541 9.345 8.826 1.00 95.81 102 ARG A C 1
ATOM 814 O O . ARG A 1 102 ? -9.557 8.572 7.876 1.00 95.81 102 ARG A O 1
ATOM 821 N N . LEU A 1 103 ? -8.434 9.603 9.517 1.00 97.94 103 LEU A N 1
ATOM 822 C CA . LEU A 1 103 ? -7.166 8.931 9.253 1.00 97.94 103 LEU A CA 1
ATOM 823 C C . LEU A 1 103 ? -7.201 7.496 9.790 1.00 97.94 103 LEU A C 1
ATOM 825 O O . LEU A 1 103 ? -7.457 7.271 10.976 1.00 97.94 103 LEU A O 1
ATOM 829 N N . VAL A 1 104 ? -6.850 6.542 8.937 1.00 98.62 104 VAL A N 1
ATOM 830 C CA . VAL A 1 104 ? -6.592 5.152 9.309 1.00 98.62 104 VAL A CA 1
ATOM 831 C C . VAL A 1 104 ? -5.124 4.847 9.038 1.00 98.62 104 VAL A C 1
ATOM 833 O O . VAL A 1 104 ? -4.602 5.178 7.975 1.00 98.62 104 VAL A O 1
ATOM 836 N N . ILE A 1 105 ? -4.440 4.235 10.006 1.00 98.50 105 ILE A N 1
ATOM 837 C CA . ILE A 1 105 ? -3.029 3.838 9.887 1.00 98.50 105 ILE A CA 1
ATOM 838 C C . ILE A 1 105 ? -2.858 2.350 10.179 1.00 98.50 105 ILE A C 1
ATOM 840 O O . ILE A 1 105 ? -3.513 1.812 11.066 1.00 98.50 105 ILE A O 1
ATOM 844 N N . ALA A 1 106 ? -1.944 1.694 9.475 1.00 98.06 106 ALA A N 1
ATOM 845 C CA . ALA A 1 106 ? -1.643 0.279 9.625 1.00 98.06 106 ALA A CA 1
ATOM 846 C C . ALA A 1 106 ? -0.132 0.020 9.563 1.00 98.06 106 ALA A C 1
ATOM 848 O O . ALA A 1 106 ? 0.613 0.711 8.859 1.00 98.06 106 ALA A O 1
ATOM 849 N N . GLY A 1 107 ? 0.356 -0.962 10.318 1.00 96.88 107 GLY A N 1
ATOM 850 C CA . GLY A 1 107 ? 1.778 -1.299 10.294 1.00 96.88 107 GLY A CA 1
ATOM 851 C C . GLY A 1 107 ? 2.200 -1.920 8.958 1.00 96.88 107 GLY A C 1
ATOM 852 O O . GLY A 1 107 ? 1.399 -2.495 8.228 1.00 96.88 107 GLY A O 1
ATOM 853 N N . LYS A 1 108 ? 3.481 -1.771 8.619 1.00 93.94 108 LYS A N 1
ATOM 854 C CA . LYS A 1 108 ? 4.110 -2.362 7.424 1.00 93.94 108 LYS A CA 1
ATOM 855 C C . LYS A 1 108 ? 4.730 -3.730 7.719 1.00 93.94 108 LYS A C 1
ATOM 857 O O . LYS A 1 108 ? 4.876 -4.551 6.824 1.00 93.94 108 LYS A O 1
ATOM 862 N N . ASP A 1 109 ? 5.114 -3.946 8.972 1.00 93.88 109 ASP A N 1
ATOM 863 C CA . ASP A 1 109 ? 5.841 -5.104 9.478 1.00 93.88 109 ASP A CA 1
ATOM 864 C C . ASP A 1 109 ? 5.619 -5.252 10.998 1.00 93.88 109 ASP A C 1
ATOM 866 O O . ASP A 1 109 ? 4.967 -4.428 11.647 1.00 93.88 109 ASP A O 1
ATOM 870 N N . ALA A 1 110 ? 6.206 -6.286 11.604 1.00 93.25 110 ALA A N 1
ATOM 871 C CA . ALA A 1 110 ? 6.088 -6.542 13.039 1.00 93.25 110 ALA A CA 1
ATOM 872 C C . ALA A 1 110 ? 6.633 -5.399 13.925 1.00 93.25 110 ALA A C 1
ATOM 874 O O . ALA A 1 110 ? 6.143 -5.175 15.034 1.00 93.25 110 ALA A O 1
ATOM 875 N N . HIS A 1 111 ? 7.648 -4.662 13.461 1.00 94.88 111 HIS A N 1
ATOM 876 C CA . HIS A 1 111 ? 8.239 -3.556 14.214 1.00 94.88 111 HIS A CA 1
ATOM 877 C C . HIS A 1 111 ? 7.308 -2.339 14.225 1.00 94.88 111 HIS A C 1
ATOM 879 O O . HIS A 1 111 ? 7.072 -1.720 15.264 1.00 94.88 111 HIS A O 1
ATOM 885 N N . THR A 1 112 ? 6.766 -1.998 13.066 1.00 95.88 112 THR A N 1
ATOM 886 C CA . THR A 1 112 ? 5.836 -0.891 12.884 1.00 95.88 112 THR A CA 1
ATOM 887 C C . THR A 1 112 ? 4.472 -1.195 13.494 1.00 95.88 112 THR A C 1
ATOM 889 O O . THR A 1 112 ? 3.932 -0.284 14.110 1.00 95.88 112 THR A O 1
ATOM 892 N N . ASN A 1 113 ? 3.983 -2.445 13.459 1.00 96.38 113 ASN A N 1
ATOM 893 C CA . ASN A 1 113 ? 2.800 -2.899 14.212 1.00 96.38 113 ASN A CA 1
ATOM 894 C C . ASN A 1 113 ? 2.934 -2.594 15.711 1.00 96.38 113 ASN A C 1
ATOM 896 O O . ASN A 1 113 ? 2.037 -2.015 16.323 1.00 96.38 113 ASN A O 1
ATOM 900 N N . ASP A 1 114 ? 4.082 -2.935 16.300 1.00 95.00 114 ASP A N 1
ATOM 901 C CA . ASP A 1 114 ? 4.382 -2.604 17.692 1.00 95.00 114 ASP A CA 1
ATOM 902 C C . ASP A 1 114 ? 4.372 -1.095 17.944 1.00 95.00 114 ASP A C 1
ATOM 904 O O . ASP A 1 114 ? 3.810 -0.626 18.935 1.00 95.00 114 ASP A O 1
ATOM 908 N N . ASN A 1 115 ? 5.010 -0.335 17.053 1.00 95.31 115 ASN A N 1
ATOM 909 C CA . ASN A 1 115 ? 5.138 1.107 17.206 1.00 95.31 115 ASN A CA 1
ATOM 910 C C . ASN A 1 115 ? 3.792 1.824 17.100 1.00 95.31 115 ASN A C 1
ATOM 912 O O . ASN A 1 115 ? 3.559 2.735 17.890 1.00 95.31 115 ASN A O 1
ATOM 916 N N . ILE A 1 116 ? 2.916 1.440 16.165 1.00 96.06 116 ILE A N 1
ATOM 917 C CA . ILE A 1 116 ? 1.609 2.095 16.029 1.00 96.06 116 ILE A CA 1
ATOM 918 C C . ILE A 1 116 ? 0.731 1.853 17.246 1.00 96.06 116 ILE A C 1
ATOM 920 O O . ILE A 1 116 ? 0.166 2.809 17.766 1.00 96.06 116 ILE A O 1
ATOM 924 N N . VAL A 1 117 ? 0.672 0.623 17.764 1.00 95.75 117 VAL A N 1
ATOM 925 C CA . VAL A 1 117 ? -0.180 0.325 18.918 1.00 95.75 117 VAL A CA 1
ATOM 926 C C . VAL A 1 117 ? 0.364 1.030 20.156 1.00 95.75 117 VAL A C 1
ATOM 928 O O . VAL A 1 117 ? -0.385 1.683 20.868 1.00 95.75 117 VAL A O 1
ATOM 931 N N . LYS A 1 118 ? 1.683 1.004 20.378 1.00 93.81 118 LYS A N 1
ATOM 932 C CA . LYS A 1 118 ? 2.287 1.650 21.554 1.00 93.81 118 LYS A CA 1
ATOM 933 C C . LYS A 1 118 ? 2.237 3.178 21.525 1.00 93.81 118 LYS A C 1
ATOM 935 O O . LYS A 1 118 ? 2.143 3.790 22.581 1.00 93.81 118 LYS A O 1
ATOM 940 N N . LYS A 1 119 ? 2.391 3.805 20.352 1.00 95.06 119 LYS A N 1
ATOM 941 C CA . LYS A 1 119 ? 2.548 5.270 20.240 1.00 95.06 119 LYS A CA 1
ATOM 942 C C . LYS A 1 119 ? 1.290 5.993 19.768 1.00 95.06 119 LYS A C 1
ATOM 944 O O . LYS A 1 119 ? 1.173 7.196 19.993 1.00 95.06 119 LYS A O 1
ATOM 949 N N . HIS A 1 120 ? 0.393 5.303 19.065 1.00 96.06 120 HIS A N 1
ATOM 950 C CA . HIS A 1 120 ? -0.687 5.947 18.319 1.00 96.06 120 HIS A CA 1
ATOM 951 C C . HIS A 1 120 ? -2.089 5.412 18.619 1.00 96.06 120 HIS A C 1
ATOM 953 O O . HIS A 1 120 ? -3.029 6.134 18.277 1.00 96.06 120 HIS A O 1
ATOM 959 N N . LEU A 1 121 ? -2.238 4.245 19.263 1.00 97.00 121 LEU A N 1
ATOM 960 C CA . LEU A 1 121 ? -3.531 3.750 19.750 1.00 97.00 121 LEU A CA 1
ATOM 961 C C . LEU A 1 121 ? -3.870 4.443 21.075 1.00 97.00 121 LEU A C 1
ATOM 963 O O . LEU A 1 121 ? -3.253 4.179 22.105 1.00 97.00 121 LEU A O 1
ATOM 967 N N . LYS A 1 122 ? -4.817 5.375 21.022 1.00 96.62 122 LYS A N 1
ATOM 968 C CA . LYS A 1 122 ? -5.333 6.135 22.163 1.00 96.62 122 LYS A CA 1
ATOM 969 C C . LYS A 1 122 ? -6.734 5.655 22.532 1.00 96.62 122 LYS A C 1
ATOM 971 O O . LYS A 1 122 ? -7.343 4.853 21.830 1.00 96.62 122 LYS A O 1
ATOM 976 N N . GLU A 1 123 ? -7.251 6.174 23.636 1.00 95.44 123 GLU A N 1
ATOM 977 C CA . GLU A 1 123 ? -8.551 5.786 24.176 1.00 95.44 123 GLU A CA 1
ATOM 978 C C . GLU A 1 123 ? -9.715 6.013 23.198 1.00 95.44 123 GLU A C 1
ATOM 980 O O . GLU A 1 123 ? -10.599 5.168 23.130 1.00 95.44 123 GLU A O 1
ATOM 985 N N . ASP A 1 124 ? -9.702 7.086 22.402 1.00 96.44 124 ASP A N 1
ATOM 986 C CA . ASP A 1 124 ? -10.779 7.400 21.441 1.00 96.44 124 ASP A CA 1
ATOM 987 C C . ASP A 1 124 ? -10.653 6.684 20.090 1.00 96.44 124 ASP A C 1
ATOM 989 O O . ASP A 1 124 ? -11.509 6.818 19.210 1.00 96.44 124 ASP A O 1
ATOM 993 N N . ASP A 1 125 ? -9.572 5.939 19.893 1.00 98.12 125 ASP A N 1
ATOM 994 C CA . ASP A 1 125 ? -9.338 5.193 18.667 1.00 98.12 125 ASP A CA 1
ATOM 995 C C . ASP A 1 125 ? -9.979 3.803 18.731 1.00 98.12 125 ASP A C 1
ATOM 997 O O . ASP A 1 125 ? -10.352 3.309 19.795 1.00 98.12 125 ASP A O 1
ATOM 1001 N N . LEU A 1 126 ? -10.079 3.156 17.571 1.00 98.38 126 LEU A N 1
ATOM 1002 C CA . LEU A 1 126 ? -10.420 1.738 17.482 1.00 98.38 126 LEU A CA 1
ATOM 1003 C C . LEU A 1 126 ? -9.297 0.967 16.803 1.00 98.38 126 LEU A C 1
ATOM 1005 O O . LEU A 1 126 ? -8.598 1.493 15.933 1.00 98.38 126 LEU A O 1
ATOM 1009 N N . TYR A 1 127 ? -9.155 -0.293 17.194 1.00 98.50 127 TYR A N 1
ATOM 1010 C CA . TYR A 1 127 ? -8.201 -1.223 16.615 1.00 98.50 127 TYR A CA 1
ATOM 1011 C C . TYR A 1 127 ? -8.925 -2.192 15.685 1.00 98.50 127 TYR A C 1
ATOM 1013 O O . TYR A 1 127 ? -9.888 -2.828 16.104 1.00 98.50 127 TYR A O 1
ATOM 1021 N N . ALA A 1 128 ? -8.449 -2.331 14.452 1.00 98.44 128 ALA A N 1
ATOM 1022 C CA . ALA A 1 128 ? -8.950 -3.274 13.462 1.00 98.44 128 ALA A CA 1
ATOM 1023 C C . ALA A 1 128 ? -7.864 -4.280 13.059 1.00 98.44 128 ALA A C 1
ATOM 1025 O O . ALA A 1 128 ? -6.676 -3.950 12.992 1.00 98.44 128 ALA A O 1
ATOM 1026 N N . HIS A 1 129 ? -8.279 -5.516 12.793 1.00 98.06 129 HIS A N 1
ATOM 1027 C CA . HIS A 1 129 ? -7.395 -6.603 12.381 1.00 98.06 129 HIS A CA 1
ATOM 1028 C C . HIS A 1 129 ? -8.193 -7.671 11.622 1.00 98.06 129 HIS A C 1
ATOM 1030 O O . HIS A 1 129 ? -9.347 -7.944 11.954 1.00 98.06 129 HIS A O 1
ATOM 1036 N N . ALA A 1 130 ? -7.589 -8.289 10.606 1.00 96.50 130 ALA A N 1
ATOM 1037 C CA . ALA A 1 130 ? -8.203 -9.418 9.906 1.00 96.50 130 ALA A CA 1
ATOM 1038 C C . ALA A 1 130 ? -7.906 -10.735 10.624 1.00 96.50 130 ALA A C 1
ATOM 1040 O O . ALA A 1 130 ? -6.833 -10.887 11.201 1.00 96.50 130 ALA A O 1
ATOM 1041 N N . ASP A 1 131 ? -8.809 -11.713 10.573 1.00 87.75 131 ASP A N 1
ATOM 1042 C CA . ASP A 1 131 ? -8.566 -13.029 11.191 1.00 87.75 131 ASP A CA 1
ATOM 1043 C C . ASP A 1 131 ? -7.682 -13.917 10.294 1.00 87.75 131 ASP A C 1
ATOM 1045 O O . ASP A 1 131 ? -7.995 -15.059 9.976 1.00 87.75 131 ASP A O 1
ATOM 1049 N N . LEU A 1 132 ? -6.588 -13.334 9.801 1.00 89.19 132 LEU A N 1
ATOM 1050 C CA . LEU A 1 132 ? -5.629 -13.941 8.891 1.00 89.19 132 LEU A CA 1
ATOM 1051 C C . LEU A 1 132 ? -4.209 -13.624 9.345 1.00 89.19 132 LEU A C 1
ATOM 1053 O O . LEU A 1 132 ? -3.891 -12.528 9.817 1.00 89.19 132 LEU A O 1
ATOM 1057 N N . HIS A 1 133 ? -3.311 -14.583 9.140 1.00 85.50 133 HIS A N 1
ATOM 1058 C CA . HIS A 1 133 ? -1.899 -14.380 9.424 1.00 85.50 133 HIS A CA 1
ATOM 1059 C C . HIS A 1 133 ? -1.310 -13.231 8.600 1.00 85.50 133 HIS A C 1
ATOM 1061 O O . HIS A 1 133 ? -1.573 -13.076 7.409 1.00 85.50 133 HIS A O 1
ATOM 1067 N N . GLY A 1 134 ? -0.440 -12.449 9.238 1.00 89.44 134 GLY A N 1
ATOM 1068 C CA . GLY A 1 134 ? 0.233 -11.321 8.598 1.00 89.44 134 GLY A CA 1
ATOM 1069 C C . GLY A 1 134 ? -0.671 -10.124 8.311 1.00 89.44 134 GLY A C 1
ATOM 1070 O O . GLY A 1 134 ? -0.223 -9.217 7.619 1.00 89.44 134 GLY A O 1
ATOM 1071 N N . ALA A 1 135 ? -1.905 -10.101 8.824 1.00 94.50 135 ALA A N 1
ATOM 1072 C CA . ALA A 1 135 ? -2.691 -8.877 8.850 1.00 94.50 135 ALA A CA 1
ATOM 1073 C C . ALA A 1 135 ? -1.976 -7.805 9.691 1.00 94.50 135 ALA A C 1
ATOM 1075 O O . ALA A 1 135 ? -1.337 -8.120 10.703 1.00 94.50 135 ALA A O 1
ATOM 1076 N N . PRO A 1 136 ? -2.014 -6.537 9.264 1.00 96.69 136 PRO A N 1
ATOM 1077 C CA . PRO A 1 136 ? -1.407 -5.471 10.026 1.00 96.69 136 PRO A CA 1
ATOM 1078 C C . PRO A 1 136 ? -2.294 -5.101 11.214 1.00 96.69 136 PRO A C 1
ATOM 1080 O O . PRO A 1 136 ? -3.525 -5.102 11.132 1.00 96.69 136 PRO A O 1
ATOM 1083 N N . SER A 1 137 ? -1.654 -4.672 12.298 1.00 97.69 137 SER A N 1
ATOM 1084 C CA . SER A 1 137 ? -2.341 -3.865 13.302 1.00 97.69 137 SER A CA 1
ATOM 1085 C C . SER A 1 137 ? -2.859 -2.607 12.608 1.00 97.69 137 SER A C 1
ATOM 1087 O O . SER A 1 137 ? -2.064 -1.897 11.997 1.00 97.69 137 SER A O 1
ATOM 1089 N N . THR A 1 138 ? -4.161 -2.337 12.667 1.00 98.38 138 THR A N 1
ATOM 1090 C CA . THR A 1 138 ? -4.776 -1.175 12.009 1.00 98.38 138 THR A CA 1
ATOM 1091 C C . THR A 1 138 ? -5.489 -0.323 13.051 1.00 98.38 138 THR A C 1
ATOM 1093 O O . THR A 1 138 ? -6.138 -0.850 13.946 1.00 98.38 138 THR A O 1
ATOM 1096 N N . ILE A 1 139 ? -5.338 0.997 12.981 1.00 98.62 139 ILE A N 1
ATOM 1097 C CA . ILE A 1 139 ? -5.897 1.949 13.944 1.00 98.62 139 ILE A CA 1
ATOM 1098 C C . ILE A 1 139 ? -6.748 2.960 13.193 1.00 98.62 139 ILE A C 1
ATOM 1100 O O . ILE A 1 139 ? -6.254 3.643 12.294 1.00 98.62 139 ILE A O 1
ATOM 1104 N N . ILE A 1 140 ? -8.001 3.097 13.615 1.00 98.56 140 ILE A N 1
ATOM 1105 C CA . ILE A 1 140 ? -8.927 4.125 13.144 1.00 98.56 140 ILE A CA 1
ATOM 1106 C C . ILE A 1 140 ? -8.864 5.291 14.129 1.00 98.56 140 ILE A C 1
ATOM 1108 O O . ILE A 1 140 ? -9.245 5.144 15.295 1.00 98.56 140 ILE A O 1
ATOM 1112 N N . LYS A 1 141 ? -8.364 6.450 13.684 1.00 98.00 141 LYS A N 1
ATOM 1113 C CA . LYS A 1 141 ? -8.245 7.630 14.547 1.00 98.00 141 LYS A CA 1
ATOM 1114 C C . LYS A 1 141 ? -9.621 8.211 14.864 1.00 98.00 141 LYS A C 1
ATOM 1116 O O . LYS A 1 141 ? -10.407 8.435 13.946 1.00 98.00 141 LYS A O 1
ATOM 1121 N N . LYS A 1 142 ? -9.890 8.492 16.149 1.00 96.81 142 LYS A N 1
ATOM 1122 C CA . LYS A 1 142 ? -11.234 8.886 16.633 1.00 96.81 142 LYS A CA 1
ATOM 1123 C C . LYS A 1 142 ? -12.309 7.882 16.181 1.00 96.81 142 LYS A C 1
ATOM 1125 O O . LYS A 1 142 ? -13.356 8.253 15.643 1.00 96.81 142 LYS A O 1
ATOM 1130 N N . GLY A 1 143 ? -11.978 6.599 16.322 1.00 95.06 143 GLY A N 1
ATOM 1131 C CA . GLY A 1 143 ? -12.768 5.471 15.847 1.00 95.06 143 GLY A CA 1
ATOM 1132 C C . GLY A 1 143 ? -14.067 5.262 16.621 1.00 95.06 143 GLY A C 1
ATOM 1133 O O . GLY A 1 143 ? -15.035 4.803 16.028 1.00 95.06 143 GLY A O 1
ATOM 1134 N N . LYS A 1 144 ? -14.129 5.633 17.909 1.00 96.19 144 LYS A N 1
ATOM 1135 C CA . LYS A 1 144 ? -15.359 5.491 18.712 1.00 96.19 144 LYS A CA 1
ATOM 1136 C C . LYS A 1 144 ? -16.559 6.232 18.106 1.00 96.19 144 LYS A C 1
ATOM 1138 O O . LYS A 1 144 ? -17.678 5.742 18.203 1.00 96.19 144 LYS A O 1
ATOM 1143 N N . ASP A 1 145 ? -16.296 7.350 17.428 1.00 94.94 145 ASP A N 1
ATOM 1144 C CA . ASP A 1 145 ? -17.303 8.172 16.746 1.00 94.94 145 ASP A CA 1
ATOM 1145 C C . ASP A 1 145 ? -17.396 7.879 15.237 1.00 94.94 145 ASP A C 1
ATOM 1147 O O . ASP A 1 145 ? -18.020 8.639 14.490 1.00 94.94 145 ASP A O 1
ATOM 1151 N N . ALA A 1 146 ? -16.697 6.855 14.739 1.00 96.38 146 ALA A N 1
ATOM 1152 C CA . ALA A 1 146 ? -16.647 6.568 13.312 1.00 96.38 146 ALA A CA 1
ATOM 1153 C C . ALA A 1 146 ? -17.968 5.946 12.821 1.00 96.38 146 ALA A C 1
ATOM 1155 O O . ALA A 1 146 ? -18.525 5.063 13.481 1.00 96.38 146 ALA A O 1
ATOM 1156 N N . PRO A 1 147 ? -18.479 6.370 11.650 1.00 97.12 147 PRO A N 1
ATOM 1157 C CA . PRO A 1 147 ? -19.633 5.722 11.044 1.00 97.12 147 PRO A CA 1
ATOM 1158 C C . PRO A 1 147 ? -19.294 4.277 10.659 1.00 97.12 147 PRO A C 1
ATOM 1160 O O . PRO A 1 147 ? -18.138 3.938 10.411 1.00 97.12 147 PRO A O 1
ATOM 1163 N N . LYS A 1 148 ? -20.317 3.422 10.539 1.00 96.94 148 LYS A N 1
ATOM 1164 C CA . LYS A 1 148 ? -20.138 2.009 10.155 1.00 96.94 148 LYS A CA 1
ATOM 1165 C C . LYS A 1 148 ? -19.365 1.834 8.842 1.00 96.94 148 LYS A C 1
ATOM 1167 O O . LYS A 1 148 ? -18.613 0.876 8.711 1.00 96.94 148 LYS A O 1
ATOM 1172 N N . GLU A 1 149 ? -19.530 2.766 7.904 1.00 97.00 149 GLU A N 1
ATOM 1173 C CA . GLU A 1 149 ? -18.807 2.783 6.627 1.00 97.00 149 GLU A CA 1
ATOM 1174 C C . GLU A 1 149 ? -17.284 2.829 6.840 1.00 97.00 149 GLU A C 1
ATOM 1176 O O . GLU A 1 149 ? -16.567 1.988 6.310 1.00 97.00 149 GLU A O 1
ATOM 1181 N N . ASP A 1 150 ? -16.793 3.719 7.705 1.00 97.88 150 ASP A N 1
ATOM 1182 C CA . ASP A 1 150 ? -15.366 3.828 8.030 1.00 97.88 150 ASP A CA 1
ATOM 1183 C C . ASP A 1 150 ? -14.824 2.567 8.717 1.00 97.88 150 ASP A C 1
ATOM 1185 O O . ASP A 1 150 ? -13.701 2.140 8.442 1.00 97.88 150 ASP A O 1
ATOM 1189 N N . LEU A 1 151 ? -15.614 1.962 9.612 1.00 98.25 151 LEU A N 1
ATOM 1190 C CA . LEU A 1 151 ? -15.228 0.726 10.301 1.00 98.25 151 LEU A CA 1
ATOM 1191 C C . LEU A 1 151 ? -15.080 -0.428 9.306 1.00 98.25 151 LEU A C 1
ATOM 1193 O O . LEU A 1 151 ? -14.109 -1.187 9.373 1.00 98.25 151 LEU A O 1
ATOM 1197 N N . ARG A 1 152 ? -16.016 -0.526 8.356 1.00 98.19 152 ARG A N 1
ATOM 1198 C CA . ARG A 1 152 ? -15.985 -1.519 7.284 1.00 98.19 152 ARG A CA 1
ATOM 1199 C C . ARG A 1 152 ? -14.798 -1.295 6.349 1.00 98.19 152 ARG A C 1
ATOM 1201 O O . ARG A 1 152 ? -14.073 -2.245 6.075 1.00 98.19 152 ARG A O 1
ATOM 1208 N N . GLU A 1 153 ? -14.539 -0.059 5.930 1.00 98.25 153 GLU A N 1
ATOM 1209 C CA . GLU A 1 153 ? -13.387 0.304 5.089 1.00 98.25 153 GLU A CA 1
ATOM 1210 C C . GLU A 1 153 ? -12.052 -0.017 5.782 1.00 98.25 153 GLU A C 1
ATOM 1212 O O . GLU A 1 153 ? -11.151 -0.594 5.175 1.00 98.25 153 GLU A O 1
ATOM 1217 N N . ALA A 1 154 ? -11.925 0.265 7.082 1.00 98.50 154 ALA A N 1
ATOM 1218 C CA . ALA A 1 154 ? -10.737 -0.103 7.853 1.00 98.50 154 ALA A CA 1
ATOM 1219 C C . ALA A 1 154 ? -10.545 -1.624 7.954 1.00 98.50 154 ALA A C 1
ATOM 1221 O O . ALA A 1 154 ? -9.415 -2.110 7.886 1.00 98.50 154 ALA A O 1
ATOM 1222 N N . CYS A 1 155 ? -11.639 -2.379 8.070 1.00 98.44 155 CYS A N 1
ATOM 1223 C CA . CYS A 1 155 ? -11.625 -3.839 8.046 1.00 98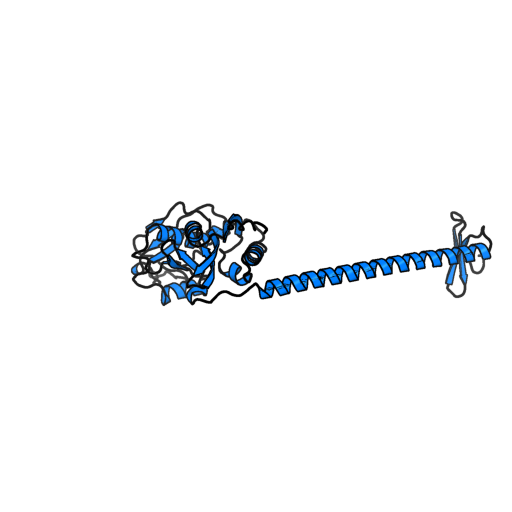.44 155 CYS A CA 1
ATOM 1224 C C . CYS A 1 155 ? -11.212 -4.392 6.670 1.00 98.44 155 CYS A C 1
ATOM 1226 O O . CYS A 1 155 ? -10.364 -5.284 6.614 1.00 98.44 155 CYS A O 1
ATOM 1228 N N . ILE A 1 156 ? -11.739 -3.836 5.569 1.00 98.44 156 ILE A N 1
ATOM 1229 C CA . IL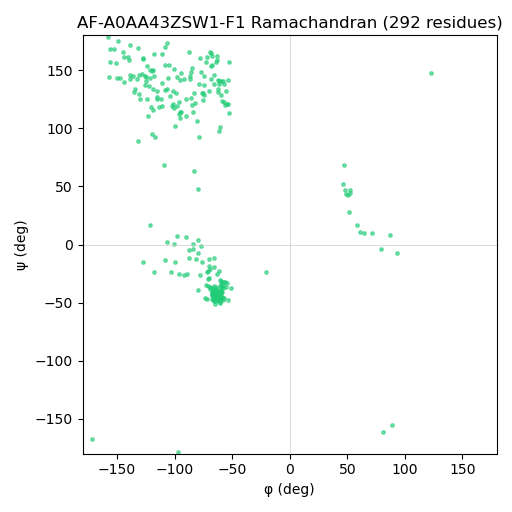E A 1 156 ? -11.313 -4.175 4.198 1.00 98.44 156 ILE A CA 1
ATOM 1230 C C . ILE A 1 156 ? -9.820 -3.895 4.034 1.00 98.44 156 ILE A C 1
ATOM 1232 O O . ILE A 1 156 ? -9.078 -4.744 3.549 1.00 98.44 156 ILE A O 1
ATOM 1236 N N . TYR A 1 157 ? -9.354 -2.735 4.497 1.00 98.38 157 TYR A N 1
ATOM 1237 C CA . TYR A 1 157 ? -7.948 -2.369 4.407 1.00 98.38 157 TYR A CA 1
ATOM 1238 C C . TYR A 1 157 ? -7.046 -3.330 5.189 1.00 98.38 157 TYR A C 1
ATOM 1240 O O . TYR A 1 157 ? -6.046 -3.806 4.656 1.00 98.38 157 TYR A O 1
ATOM 1248 N N . ALA A 1 158 ? -7.407 -3.667 6.431 1.00 98.12 158 ALA A N 1
ATOM 1249 C CA . ALA A 1 158 ? -6.660 -4.632 7.238 1.00 98.12 158 ALA A CA 1
ATOM 1250 C C . ALA A 1 158 ? -6.614 -6.020 6.572 1.00 98.12 158 ALA A C 1
ATOM 1252 O O . ALA A 1 158 ? -5.572 -6.678 6.578 1.00 98.12 158 ALA A O 1
ATOM 1253 N N . LEU A 1 159 ? -7.721 -6.450 5.961 1.00 97.81 159 LEU A N 1
ATOM 1254 C CA . LEU A 1 159 ? -7.801 -7.703 5.216 1.00 97.81 159 LEU A CA 1
ATOM 1255 C C . LEU A 1 159 ? -6.901 -7.684 3.973 1.00 97.81 159 LEU A C 1
ATOM 1257 O O . LEU A 1 159 ? -6.071 -8.578 3.800 1.00 97.81 159 LEU A O 1
ATOM 1261 N N . ALA A 1 160 ? -7.010 -6.646 3.148 1.00 97.19 160 ALA A N 1
ATOM 1262 C CA . ALA A 1 160 ? -6.261 -6.509 1.905 1.00 97.19 160 ALA A CA 1
ATOM 1263 C C . ALA A 1 160 ? -4.759 -6.275 2.112 1.00 97.19 160 ALA A C 1
ATOM 1265 O O . ALA A 1 160 ? -3.952 -6.578 1.244 1.00 97.19 160 ALA A O 1
ATOM 1266 N N . GLN A 1 161 ? -4.351 -5.795 3.284 1.00 96.19 161 GLN A N 1
ATOM 1267 C CA . GLN A 1 161 ? -2.943 -5.638 3.646 1.00 96.19 161 GLN A CA 1
ATOM 1268 C C . GLN A 1 161 ? -2.346 -6.885 4.331 1.00 96.19 161 GLN A C 1
ATOM 1270 O O . GLN A 1 161 ? -1.208 -6.838 4.800 1.00 96.19 161 GLN A O 1
ATOM 1275 N N . SER A 1 162 ? -3.092 -7.994 4.396 1.00 95.50 162 SER A N 1
ATOM 1276 C CA . SER A 1 162 ? -2.678 -9.257 5.023 1.00 95.50 162 SER A CA 1
ATOM 1277 C C . SER A 1 162 ? -2.116 -10.278 4.022 1.00 95.50 162 SER A C 1
ATOM 1279 O O . SER A 1 162 ? -2.089 -10.051 2.812 1.00 95.50 162 SER A O 1
ATOM 1281 N N . LYS A 1 163 ? -1.734 -11.475 4.503 1.00 94.25 163 LYS A N 1
ATOM 1282 C CA . LYS A 1 163 ? -1.409 -12.604 3.609 1.00 94.25 163 LYS A CA 1
ATOM 1283 C C . LYS A 1 163 ? -2.611 -13.117 2.808 1.00 94.25 163 LYS A C 1
ATOM 1285 O O . LYS A 1 163 ? -2.394 -13.878 1.871 1.00 94.25 163 LYS A O 1
ATOM 1290 N N . GLY A 1 164 ? -3.839 -12.699 3.124 1.00 94.62 164 GLY A N 1
ATOM 1291 C CA . GLY A 1 164 ? -5.011 -12.976 2.291 1.00 94.62 164 GLY A CA 1
ATOM 1292 C C . GLY A 1 164 ? -4.860 -12.433 0.868 1.00 94.62 164 GLY A C 1
ATOM 1293 O O . GLY A 1 164 ? -5.263 -13.100 -0.081 1.00 94.62 164 GLY A O 1
ATOM 1294 N N . TRP A 1 165 ? -4.191 -11.284 0.711 1.00 95.12 165 TRP A N 1
ATOM 1295 C CA . TRP A 1 165 ? -3.863 -10.730 -0.604 1.00 95.12 165 TRP A CA 1
ATOM 1296 C C . TRP A 1 165 ? -2.859 -11.606 -1.353 1.00 95.12 165 TRP A C 1
ATOM 1298 O O . TRP A 1 165 ? -3.088 -11.985 -2.492 1.00 95.12 165 TRP A O 1
ATOM 1308 N N . VAL A 1 166 ? -1.775 -12.018 -0.690 1.00 93.31 166 VAL A N 1
ATOM 1309 C CA . VAL A 1 166 ? -0.766 -12.918 -1.283 1.00 93.31 166 VAL A CA 1
ATOM 1310 C C . VAL A 1 166 ? -1.378 -14.266 -1.684 1.00 93.31 166 VAL A C 1
ATOM 1312 O O . VAL A 1 166 ? -1.000 -14.843 -2.698 1.00 93.31 166 VAL A O 1
ATOM 1315 N N . ALA A 1 167 ? -2.336 -14.762 -0.900 1.00 93.50 167 ALA A N 1
ATOM 1316 C CA . ALA A 1 167 ? -3.076 -15.988 -1.183 1.00 93.50 167 ALA A CA 1
ATOM 1317 C C . ALA A 1 167 ? -4.169 -15.818 -2.258 1.00 93.50 167 ALA A C 1
ATOM 1319 O O . ALA A 1 167 ? -4.843 -16.793 -2.586 1.00 93.50 167 ALA A O 1
ATOM 1320 N N . ALA A 1 168 ? -4.349 -14.606 -2.796 1.00 93.12 168 ALA A N 1
ATOM 1321 C CA . ALA A 1 168 ? -5.378 -14.259 -3.770 1.00 93.12 168 ALA A CA 1
ATOM 1322 C C . ALA A 1 168 ? -6.795 -14.702 -3.358 1.00 93.12 168 ALA A C 1
ATOM 1324 O O . ALA A 1 168 ? -7.549 -15.237 -4.177 1.00 93.12 168 ALA A O 1
ATOM 1325 N N . LEU A 1 169 ? -7.145 -14.498 -2.080 1.00 93.12 169 LEU A N 1
ATOM 1326 C CA . LEU A 1 169 ? -8.509 -14.718 -1.592 1.00 93.12 169 LEU A CA 1
ATOM 1327 C C . LEU A 1 169 ? -9.465 -13.707 -2.234 1.00 93.12 169 LEU A C 1
ATOM 1329 O O . LEU A 1 169 ? -9.093 -12.560 -2.470 1.00 93.12 169 LEU A O 1
ATOM 1333 N N . THR A 1 170 ? -10.702 -14.125 -2.490 1.00 92.06 170 THR A N 1
ATOM 1334 C CA . THR A 1 170 ? -11.745 -13.267 -3.077 1.00 92.06 170 THR A CA 1
ATOM 1335 C C . THR A 1 170 ? -12.394 -12.355 -2.046 1.00 92.06 170 THR A C 1
ATOM 1337 O O . THR A 1 170 ? -12.672 -11.187 -2.317 1.00 92.06 170 THR A O 1
ATOM 1340 N N . ASP A 1 171 ? -12.620 -12.890 -0.853 1.00 94.88 171 ASP A N 1
ATOM 1341 C CA . ASP A 1 171 ? -13.233 -12.205 0.268 1.00 94.88 171 ASP A CA 1
ATOM 1342 C C . ASP A 1 171 ? -12.692 -12.750 1.595 1.00 94.88 171 ASP A C 1
ATOM 1344 O O . ASP A 1 171 ? -11.886 -13.685 1.645 1.00 94.88 171 ASP A O 1
ATOM 1348 N N . GLY A 1 172 ? -13.104 -12.125 2.692 1.00 95.50 172 GLY A N 1
ATOM 1349 C CA . GLY A 1 172 ? -12.739 -12.577 4.024 1.00 95.50 172 GLY A CA 1
ATOM 1350 C C . GLY A 1 172 ? -13.479 -11.838 5.125 1.00 95.50 172 GLY A C 1
ATOM 1351 O O . GLY A 1 172 ? -14.449 -11.110 4.893 1.00 95.50 172 GLY A O 1
ATOM 1352 N N . SER A 1 173 ? -12.993 -12.035 6.345 1.00 97.25 173 SER A N 1
ATOM 1353 C CA . SER A 1 173 ? -13.524 -11.403 7.545 1.00 97.25 173 SER A CA 1
ATOM 1354 C C . SER A 1 173 ? -12.438 -10.671 8.314 1.00 97.25 173 SER A C 1
ATOM 1356 O O . SER A 1 173 ? -11.298 -11.131 8.435 1.00 97.25 173 SER A O 1
ATOM 1358 N N . ALA A 1 174 ? -12.828 -9.555 8.905 1.00 98.19 174 ALA A N 1
ATOM 1359 C CA . ALA A 1 174 ? -12.010 -8.815 9.844 1.00 98.19 174 ALA A CA 1
ATOM 1360 C C . ALA A 1 174 ? -12.880 -8.338 11.000 1.00 98.19 174 ALA A C 1
ATOM 1362 O O . ALA A 1 174 ? -14.098 -8.510 10.998 1.00 98.19 174 ALA A O 1
ATOM 1363 N N . TYR A 1 175 ? -12.248 -7.791 12.023 1.00 98.50 175 TYR A N 1
ATOM 1364 C CA . TYR A 1 175 ? -12.954 -7.267 13.173 1.00 98.50 175 TYR A CA 1
ATOM 1365 C C . TYR A 1 175 ? -12.320 -5.980 13.658 1.00 98.50 175 TYR A C 1
ATOM 1367 O O . TYR A 1 175 ? -11.141 -5.709 13.416 1.00 98.50 175 TYR A O 1
ATOM 1375 N N . TRP A 1 176 ? -13.099 -5.232 14.428 1.00 98.50 176 TRP A N 1
ATOM 1376 C CA . TRP A 1 176 ? -12.609 -4.121 15.223 1.00 98.50 176 TRP A CA 1
ATOM 1377 C C . TRP A 1 176 ? -12.962 -4.294 16.704 1.00 98.50 176 TRP A C 1
ATOM 1379 O O . TRP A 1 176 ? -13.921 -4.980 17.075 1.00 98.50 176 TRP A O 1
ATOM 1389 N N . VAL A 1 177 ? -12.145 -3.687 17.560 1.00 98.38 177 VAL A N 1
ATOM 1390 C CA . VAL A 1 177 ? -12.264 -3.701 19.021 1.00 98.38 177 VAL A CA 1
ATOM 1391 C C . VAL A 1 177 ? -11.845 -2.362 19.618 1.00 98.38 177 VAL A C 1
ATOM 1393 O O . VAL A 1 177 ? -11.151 -1.565 18.980 1.00 98.38 177 VAL A O 1
ATOM 1396 N N . TYR A 1 178 ? -12.267 -2.130 20.857 1.00 97.81 178 TYR A N 1
ATOM 1397 C CA . TYR A 1 178 ? -11.847 -0.980 21.645 1.00 97.81 178 TYR A CA 1
ATOM 1398 C C . TYR A 1 178 ? -10.394 -1.117 22.116 1.00 97.81 178 TYR A C 1
ATOM 1400 O O . TYR A 1 178 ? -9.842 -2.215 22.207 1.00 97.81 178 TYR A O 1
ATOM 1408 N N . THR A 1 179 ? -9.761 0.016 22.413 1.00 95.50 179 THR A N 1
ATOM 1409 C CA . THR A 1 179 ? -8.349 0.081 22.816 1.00 95.50 179 THR A CA 1
ATOM 1410 C C . THR A 1 179 ? -8.030 -0.748 24.065 1.00 95.50 179 THR A C 1
ATOM 1412 O O . THR A 1 179 ? -6.989 -1.399 24.113 1.00 95.50 179 THR A O 1
ATOM 1415 N N . ASP A 1 180 ? -8.928 -0.788 25.050 1.00 95.75 180 ASP A N 1
ATOM 1416 C CA . ASP A 1 180 ? -8.799 -1.566 26.293 1.00 95.75 180 ASP A CA 1
ATOM 1417 C C . ASP A 1 180 ? -8.815 -3.089 26.067 1.00 95.75 180 ASP A C 1
ATOM 1419 O O . ASP A 1 180 ? -8.318 -3.859 26.892 1.00 95.75 180 ASP A O 1
ATOM 1423 N N . GLN A 1 181 ? -9.323 -3.534 24.918 1.00 96.75 181 GLN A N 1
ATOM 1424 C CA . GLN A 1 181 ? -9.340 -4.939 24.521 1.00 96.75 181 GLN A CA 1
ATOM 1425 C C . GLN A 1 181 ? -8.010 -5.412 23.924 1.00 96.75 181 GLN A C 1
ATOM 1427 O O . GLN A 1 181 ? -7.817 -6.619 23.759 1.00 96.75 181 GLN A O 1
ATOM 1432 N N . VAL A 1 182 ? -7.096 -4.498 23.584 1.00 96.25 182 VAL A N 1
ATOM 1433 C CA . VAL A 1 182 ? -5.819 -4.811 22.932 1.00 96.25 182 VAL A CA 1
ATOM 1434 C C . VAL A 1 182 ? -4.723 -4.940 23.986 1.00 96.25 182 VAL A C 1
ATOM 1436 O O . VAL A 1 182 ? -4.267 -3.961 24.569 1.00 96.25 182 VAL A O 1
ATOM 1439 N N . SER A 1 183 ? -4.254 -6.164 24.218 1.00 93.44 183 SER A N 1
ATOM 1440 C CA . SER A 1 183 ? -3.233 -6.464 25.221 1.00 93.44 183 SER A CA 1
ATOM 1441 C C . SER A 1 183 ? -1.979 -7.059 24.593 1.00 9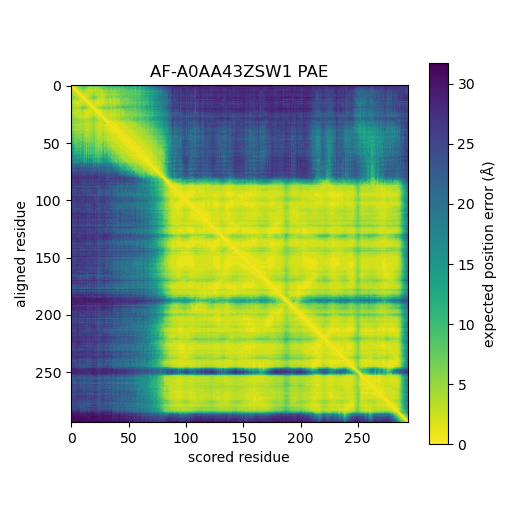3.44 183 SER A C 1
ATOM 1443 O O . SER A 1 183 ? -2.032 -7.771 23.595 1.00 93.44 183 SER A O 1
ATOM 1445 N N . LYS A 1 184 ? -0.825 -6.809 25.214 1.00 90.88 184 LYS A N 1
ATOM 1446 C CA . LYS A 1 184 ? 0.431 -7.498 24.892 1.00 90.88 184 LYS A CA 1
ATOM 1447 C C . LYS A 1 184 ? 0.845 -8.513 25.961 1.00 90.88 184 LYS A C 1
ATOM 1449 O O . LYS A 1 184 ? 1.895 -9.135 25.844 1.00 90.88 184 LYS A O 1
ATOM 1454 N N . THR A 1 185 ? 0.026 -8.675 26.996 1.00 89.81 185 THR A N 1
ATOM 1455 C CA . THR A 1 185 ? 0.321 -9.549 28.131 1.00 89.81 185 THR A CA 1
ATOM 1456 C C . THR A 1 185 ? -0.210 -10.960 27.854 1.00 89.81 185 THR A C 1
ATOM 1458 O O . THR A 1 185 ? -1.441 -11.127 27.829 1.00 89.81 185 THR A O 1
ATOM 1461 N N . PRO A 1 186 ? 0.678 -11.957 27.646 1.00 87.62 186 PRO A N 1
ATOM 1462 C CA . PRO A 1 186 ? 0.285 -13.357 27.477 1.00 87.62 186 PRO A CA 1
ATOM 1463 C C . PRO A 1 186 ? -0.397 -13.927 28.719 1.00 87.62 186 PRO A C 1
ATOM 1465 O O . PRO A 1 186 ? -0.265 -13.384 29.819 1.00 87.62 186 PRO A O 1
ATOM 1468 N N . GLN A 1 187 ? -1.104 -15.047 28.553 1.00 85.50 187 GLN A N 1
ATOM 1469 C CA . GLN A 1 187 ? -1.409 -15.912 29.692 1.00 85.50 187 GLN A CA 1
ATOM 1470 C C . GLN A 1 187 ? -0.140 -16.647 30.153 1.00 85.50 187 GLN A C 1
ATOM 1472 O O . GLN A 1 187 ? 0.854 -16.719 29.428 1.00 85.50 187 GLN A O 1
ATOM 1477 N N . ALA A 1 188 ? -0.141 -17.173 31.379 1.00 82.00 188 ALA A N 1
ATOM 1478 C CA . ALA A 1 188 ? 1.012 -17.902 31.901 1.00 82.00 188 ALA A CA 1
ATOM 1479 C C . ALA A 1 188 ? 1.363 -19.089 30.982 1.00 82.00 188 ALA A C 1
ATOM 1481 O O . ALA A 1 188 ? 0.525 -19.951 30.737 1.00 82.00 188 ALA A O 1
ATOM 1482 N N . GLY A 1 189 ? 2.600 -19.119 30.476 1.00 82.88 189 GLY A N 1
ATOM 1483 C CA . GLY A 1 189 ? 3.085 -20.151 29.551 1.00 82.88 189 GLY A CA 1
ATOM 1484 C C . GLY A 1 189 ? 2.953 -19.813 28.060 1.00 82.88 189 GLY A C 1
ATOM 1485 O O . GLY A 1 189 ? 3.504 -20.539 27.237 1.00 82.88 189 GLY A O 1
ATOM 1486 N N . GLU A 1 190 ? 2.297 -18.710 27.693 1.00 86.69 190 GLU A N 1
ATOM 1487 C CA . GLU A 1 190 ? 2.193 -18.267 26.299 1.00 86.69 190 GLU A CA 1
ATOM 1488 C C . GLU A 1 190 ? 3.276 -17.240 25.938 1.00 86.69 190 GLU A C 1
ATOM 1490 O O . GLU A 1 190 ? 3.679 -16.401 26.747 1.00 86.69 190 GLU A O 1
ATOM 1495 N N . PHE A 1 191 ? 3.723 -17.265 24.681 1.00 87.94 191 PHE A N 1
ATOM 1496 C CA . PHE A 1 191 ? 4.625 -16.262 24.121 1.00 87.94 191 PHE A CA 1
ATOM 1497 C C . PHE A 1 191 ? 3.892 -15.426 23.071 1.00 87.94 191 PHE A C 1
ATOM 1499 O O . PHE A 1 191 ? 3.365 -15.963 22.099 1.00 87.94 191 PHE A O 1
ATOM 1506 N N . VAL A 1 192 ? 3.898 -14.100 23.234 1.00 88.25 192 VAL A N 1
ATOM 1507 C CA . VAL A 1 192 ? 3.372 -13.171 22.225 1.00 88.25 192 VAL A CA 1
ATOM 1508 C C . VAL A 1 192 ? 4.533 -12.666 21.372 1.00 88.25 192 VAL A C 1
ATOM 1510 O O . VAL A 1 192 ? 5.381 -11.923 21.880 1.00 88.25 192 VAL A O 1
ATOM 1513 N N . PRO A 1 193 ? 4.595 -13.031 20.078 1.00 90.19 193 PRO A N 1
ATOM 1514 C CA . PRO A 1 193 ? 5.654 -12.558 19.207 1.00 90.19 193 PRO A CA 1
ATOM 1515 C C . PRO A 1 193 ? 5.543 -11.051 18.967 1.00 90.19 193 PRO A C 1
ATOM 1517 O O . PRO A 1 193 ? 4.509 -10.407 19.167 1.00 90.19 193 PRO A O 1
ATOM 1520 N N . ARG A 1 194 ? 6.642 -10.463 18.498 1.00 90.12 194 ARG A N 1
ATOM 1521 C CA . ARG A 1 194 ? 6.667 -9.057 18.097 1.00 90.12 194 ARG A CA 1
ATOM 1522 C C . ARG A 1 194 ? 5.607 -8.784 17.025 1.00 90.12 194 ARG A C 1
ATOM 1524 O O . ARG A 1 194 ? 5.463 -9.564 16.091 1.00 90.12 194 ARG A O 1
ATOM 1531 N N . GLY A 1 195 ? 4.910 -7.656 17.134 1.00 88.00 195 GLY A N 1
ATOM 1532 C CA . GLY A 1 195 ? 3.876 -7.251 16.188 1.00 88.00 195 GLY A CA 1
ATOM 1533 C C . GLY A 1 195 ? 2.529 -7.943 16.378 1.00 88.00 195 GLY A C 1
ATOM 1534 O O . GLY A 1 195 ? 1.595 -7.569 15.675 1.00 88.00 195 GLY A O 1
ATOM 1535 N N . ALA A 1 196 ? 2.420 -8.901 17.306 1.00 91.31 196 ALA A N 1
ATOM 1536 C CA . ALA A 1 196 ? 1.170 -9.554 17.667 1.00 91.31 196 ALA A CA 1
ATOM 1537 C C . ALA A 1 196 ? 0.583 -8.973 18.960 1.00 91.31 196 ALA A C 1
ATOM 1539 O O . ALA A 1 196 ? 1.306 -8.502 19.845 1.00 91.31 196 ALA A O 1
ATOM 1540 N N . PHE A 1 197 ? -0.744 -9.031 19.053 1.00 93.38 197 PHE A N 1
ATOM 1541 C CA . PHE A 1 197 ? -1.526 -8.531 20.176 1.00 93.38 197 PHE A CA 1
ATOM 1542 C C . PHE A 1 197 ? -2.642 -9.518 20.506 1.00 93.38 197 PHE A C 1
ATOM 1544 O O . PHE A 1 197 ? -3.237 -10.129 19.621 1.00 93.38 197 PHE A O 1
ATOM 1551 N N . ILE A 1 198 ? -2.920 -9.668 21.794 1.00 93.56 198 ILE A N 1
ATOM 1552 C CA . ILE A 1 198 ? -4.005 -10.486 22.317 1.00 93.56 198 ILE A CA 1
ATOM 1553 C C . ILE A 1 198 ? -5.242 -9.610 22.425 1.00 93.56 198 ILE A C 1
ATOM 1555 O O . ILE A 1 198 ? -5.224 -8.576 23.091 1.00 93.56 198 ILE A O 1
ATOM 1559 N N . ILE A 1 199 ? -6.324 -10.061 21.803 1.00 95.19 199 ILE A N 1
ATOM 1560 C CA . ILE A 1 199 ? -7.615 -9.382 21.848 1.00 95.19 199 ILE A CA 1
ATOM 1561 C C . ILE A 1 199 ? -8.494 -10.046 22.901 1.00 95.19 199 ILE A C 1
ATOM 1563 O O . ILE A 1 199 ? -8.787 -11.237 22.795 1.00 95.19 199 ILE A O 1
ATOM 1567 N N . ARG A 1 200 ? -8.908 -9.279 23.913 1.00 94.44 200 ARG A N 1
ATOM 1568 C CA . ARG A 1 200 ? -9.745 -9.745 25.027 1.00 94.44 200 ARG A CA 1
ATOM 1569 C C . ARG A 1 200 ? -11.181 -9.236 24.881 1.00 94.44 200 ARG A C 1
ATOM 1571 O O . ARG A 1 200 ? -11.416 -8.109 24.462 1.00 94.44 200 ARG A O 1
ATOM 1578 N N . GLY A 1 201 ? -12.158 -10.057 25.258 1.00 94.50 201 GLY A N 1
ATOM 1579 C CA . GLY A 1 201 ? -13.577 -9.696 25.179 1.00 94.50 201 GLY A CA 1
ATOM 1580 C C . GLY A 1 201 ? -14.186 -9.859 23.781 1.00 94.50 201 GLY A C 1
ATOM 1581 O O . GLY A 1 201 ? -13.672 -10.596 22.939 1.00 94.50 201 GLY A O 1
ATOM 1582 N N . LYS A 1 202 ? -15.328 -9.200 23.551 1.00 96.38 202 LYS A N 1
ATOM 1583 C CA . LYS A 1 202 ? -16.132 -9.355 22.330 1.00 96.38 202 LYS A CA 1
ATOM 1584 C C . LYS A 1 202 ? -15.487 -8.637 21.142 1.00 96.38 202 LYS A C 1
ATOM 1586 O O . LYS A 1 202 ? -15.161 -7.459 21.234 1.00 96.38 202 LYS A O 1
ATOM 1591 N N . ARG A 1 203 ? -15.359 -9.334 20.014 1.00 97.81 203 ARG A N 1
ATOM 1592 C CA . ARG A 1 203 ? -14.944 -8.756 18.728 1.00 97.81 203 ARG A CA 1
ATOM 1593 C C . ARG A 1 203 ? -16.169 -8.320 17.929 1.00 97.81 203 ARG A C 1
ATOM 1595 O O . ARG A 1 203 ? -17.183 -9.020 17.936 1.00 97.81 203 ARG A O 1
ATOM 1602 N N . ASN A 1 204 ? -16.065 -7.198 17.226 1.00 97.94 204 ASN A N 1
ATOM 1603 C CA . ASN A 1 204 ? -17.097 -6.739 16.302 1.00 97.94 204 ASN A CA 1
ATOM 1604 C C . ASN A 1 204 ? -16.670 -7.113 14.886 1.00 97.94 204 ASN A C 1
ATOM 1606 O O . ASN A 1 204 ? -15.769 -6.488 14.331 1.00 97.94 204 ASN A O 1
ATOM 1610 N N . TYR A 1 205 ? -17.260 -8.178 14.349 1.00 97.94 205 TYR A N 1
ATOM 1611 C CA . TYR A 1 205 ? -16.874 -8.733 13.056 1.00 97.94 205 TYR A CA 1
ATOM 1612 C C . TYR A 1 205 ? -17.591 -8.058 11.889 1.00 97.94 205 TYR A C 1
ATOM 1614 O O . TYR A 1 205 ? -18.785 -7.774 11.949 1.00 97.94 205 TYR A O 1
ATOM 1622 N N . GLU A 1 206 ? -16.841 -7.902 10.808 1.00 97.81 206 GLU A N 1
ATOM 1623 C CA . GLU A 1 206 ? -17.296 -7.550 9.474 1.00 97.81 206 GLU A CA 1
ATOM 1624 C C . GLU A 1 206 ? -17.004 -8.736 8.546 1.00 97.81 206 GLU A C 1
ATOM 1626 O O . GLU A 1 206 ? -15.869 -9.219 8.462 1.00 97.81 206 GLU A O 1
ATOM 1631 N N . TYR A 1 207 ? -18.040 -9.217 7.862 1.00 96.81 207 TYR A N 1
ATOM 1632 C CA . TYR A 1 207 ? -17.980 -10.380 6.975 1.00 96.81 207 TYR A CA 1
ATOM 1633 C C . TYR A 1 207 ? -18.155 -9.970 5.510 1.00 96.81 207 TYR A C 1
ATOM 1635 O O . TYR A 1 207 ? -18.626 -8.863 5.211 1.00 96.81 207 TYR A O 1
ATOM 1643 N N . HIS A 1 208 ? -17.795 -10.890 4.608 1.00 96.12 208 HIS A N 1
ATOM 1644 C CA . HIS A 1 208 ? -17.891 -10.718 3.155 1.00 96.12 208 HIS A CA 1
ATOM 1645 C C . HIS A 1 208 ? -17.214 -9.423 2.697 1.00 96.12 208 HIS A C 1
ATOM 1647 O O . HIS A 1 208 ? -17.799 -8.594 1.994 1.00 96.12 208 HIS A O 1
ATOM 1653 N N . LEU A 1 209 ? -16.002 -9.195 3.202 1.00 97.38 209 LEU A N 1
ATOM 1654 C CA . LEU A 1 209 ? -15.201 -8.037 2.842 1.00 97.38 209 LEU A CA 1
ATOM 1655 C C . LEU A 1 209 ? -14.491 -8.337 1.521 1.00 97.38 209 LEU A C 1
ATOM 1657 O O . LEU A 1 209 ? -13.751 -9.320 1.471 1.00 97.38 209 LEU A O 1
ATOM 1661 N N . PRO A 1 210 ? -14.704 -7.533 0.467 1.00 96.12 210 PRO A N 1
ATOM 1662 C CA . PRO A 1 210 ? -14.085 -7.780 -0.827 1.00 96.12 210 PRO A CA 1
ATOM 1663 C C . PRO A 1 210 ? -12.572 -7.559 -0.756 1.00 96.12 210 PRO A C 1
ATOM 1665 O O . PRO A 1 210 ? -12.101 -6.621 -0.110 1.00 96.12 210 PRO A O 1
ATOM 1668 N N . MET A 1 211 ? -11.807 -8.391 -1.461 1.00 94.94 211 MET A N 1
ATOM 1669 C CA . MET A 1 211 ? -10.362 -8.219 -1.607 1.00 94.94 211 MET A CA 1
ATOM 1670 C C . MET A 1 211 ? -10.039 -7.225 -2.735 1.00 94.94 211 MET A C 1
ATOM 1672 O O . MET A 1 211 ? -9.454 -7.572 -3.757 1.00 94.94 211 MET A O 1
ATOM 1676 N N . GLU A 1 212 ? -10.461 -5.975 -2.560 1.00 95.62 212 GLU A N 1
ATOM 1677 C CA . GLU A 1 212 ? -10.322 -4.915 -3.557 1.00 95.62 212 GLU A CA 1
ATOM 1678 C C . GLU A 1 212 ? -9.809 -3.630 -2.908 1.00 95.62 212 GLU A C 1
ATOM 1680 O O . GLU A 1 212 ? -10.302 -3.191 -1.868 1.00 95.62 212 GLU A O 1
ATOM 1685 N N . LEU A 1 213 ? -8.822 -3.008 -3.548 1.00 98.00 213 LEU A N 1
ATOM 1686 C CA . LEU A 1 213 ? -8.313 -1.694 -3.172 1.00 98.00 213 LEU A CA 1
ATOM 1687 C C . LEU A 1 213 ? -8.219 -0.804 -4.407 1.00 98.00 213 LEU A C 1
ATOM 1689 O O . LEU A 1 213 ? -8.321 -1.255 -5.546 1.00 98.00 213 LEU A O 1
ATOM 1693 N N . ALA A 1 214 ? -7.995 0.480 -4.182 1.00 98.12 214 ALA A N 1
ATOM 1694 C CA . ALA A 1 214 ? -7.776 1.456 -5.222 1.00 98.12 214 ALA A CA 1
ATOM 1695 C C . ALA A 1 214 ? -6.559 2.327 -4.904 1.00 98.12 214 ALA A C 1
ATOM 1697 O O . ALA A 1 214 ? -6.312 2.681 -3.750 1.00 98.12 214 ALA A O 1
ATOM 1698 N N . VAL A 1 215 ? -5.800 2.672 -5.944 1.00 98.00 215 VAL A N 1
ATOM 1699 C CA . VAL A 1 215 ? -4.590 3.498 -5.870 1.00 98.00 215 VAL A CA 1
ATOM 1700 C C . VAL A 1 215 ? -4.794 4.730 -6.727 1.00 98.00 215 VAL A C 1
ATOM 1702 O O . VAL A 1 215 ? -4.984 4.616 -7.937 1.00 98.00 215 VAL A O 1
ATOM 1705 N N . GLY A 1 216 ? -4.758 5.908 -6.120 1.00 96.25 216 GLY A N 1
ATOM 1706 C CA . GLY A 1 216 ? -5.148 7.131 -6.807 1.00 96.25 216 GLY A CA 1
ATOM 1707 C C . GLY A 1 216 ? -4.547 8.387 -6.219 1.00 96.25 216 GLY A C 1
ATOM 1708 O O . GLY A 1 216 ? -3.967 8.383 -5.130 1.00 96.25 216 GLY A O 1
ATOM 1709 N N . GLU A 1 217 ? -4.689 9.463 -6.983 1.00 93.62 217 GLU A N 1
ATOM 1710 C CA . GLU A 1 217 ? -4.288 10.801 -6.575 1.00 93.62 217 GLU A CA 1
ATOM 1711 C C . GLU A 1 217 ? -5.381 11.444 -5.724 1.00 93.62 217 GLU A C 1
ATOM 1713 O O . GLU A 1 217 ? -6.539 11.477 -6.127 1.00 93.62 217 GLU A O 1
ATOM 1718 N N . ILE A 1 218 ? -5.010 11.985 -4.569 1.00 94.06 218 ILE A N 1
ATOM 1719 C CA . ILE A 1 218 ? -5.910 12.722 -3.685 1.00 94.06 218 ILE A CA 1
ATOM 1720 C C . ILE A 1 218 ? -5.319 14.087 -3.337 1.00 94.06 218 ILE A C 1
ATOM 1722 O O . ILE A 1 218 ? -4.103 14.296 -3.391 1.00 94.06 218 ILE A O 1
ATOM 1726 N N . THR A 1 219 ? -6.175 15.005 -2.900 1.00 91.56 219 THR A N 1
ATOM 1727 C CA . THR A 1 219 ? -5.750 16.235 -2.227 1.00 91.56 219 THR A CA 1
ATOM 1728 C C . THR A 1 219 ? -5.952 16.079 -0.725 1.00 91.56 219 THR A C 1
ATOM 1730 O O . THR A 1 219 ? -7.068 15.867 -0.262 1.00 91.56 219 THR A O 1
ATOM 1733 N N . TYR A 1 220 ? -4.874 16.201 0.047 1.00 90.06 220 TYR A N 1
ATOM 1734 C CA . TYR A 1 220 ? -4.907 16.161 1.507 1.00 90.06 220 TYR A CA 1
ATOM 1735 C C . TYR A 1 220 ? -4.144 17.365 2.070 1.00 90.06 220 TYR A C 1
ATOM 1737 O O . TYR A 1 220 ? -2.995 17.599 1.698 1.00 90.06 220 TYR A O 1
ATOM 1745 N N . GLU A 1 221 ? -4.789 18.161 2.932 1.00 88.25 221 GLU A N 1
ATOM 1746 C CA . GLU A 1 221 ? -4.240 19.419 3.477 1.00 88.25 221 GLU A CA 1
ATOM 1747 C C . GLU A 1 221 ? -3.605 20.318 2.391 1.00 88.25 221 GLU A C 1
ATOM 1749 O O . GLU A 1 221 ? -2.442 20.727 2.482 1.00 88.25 221 GLU A O 1
ATOM 1754 N N . ASN A 1 222 ? -4.364 20.581 1.318 1.00 85.44 222 ASN A N 1
ATOM 1755 C CA . ASN A 1 222 ? -3.953 21.374 0.146 1.00 85.44 222 ASN A CA 1
ATOM 1756 C C . ASN A 1 222 ? -2.709 20.846 -0.587 1.00 85.44 222 ASN A C 1
ATOM 1758 O O . ASN A 1 222 ? -2.086 21.567 -1.362 1.00 85.44 222 ASN A O 1
ATOM 1762 N N . SER A 1 223 ? -2.328 19.593 -0.340 1.00 86.56 223 SER A N 1
ATOM 1763 C CA . SER A 1 223 ? -1.180 18.949 -0.965 1.00 86.56 223 SER A CA 1
ATOM 1764 C C . SER A 1 223 ? -1.639 17.732 -1.754 1.00 86.56 223 SER A C 1
ATOM 1766 O O . SER A 1 223 ? -2.416 16.909 -1.271 1.00 86.56 223 SER A O 1
ATOM 1768 N N . ARG A 1 224 ? -1.134 17.606 -2.979 1.00 89.69 224 ARG A N 1
ATOM 1769 C CA . ARG A 1 224 ? -1.293 16.405 -3.801 1.00 89.69 224 ARG A CA 1
ATOM 1770 C C . ARG A 1 224 ? -0.629 15.214 -3.108 1.00 89.69 224 ARG A C 1
ATOM 1772 O O . ARG A 1 224 ? 0.506 15.353 -2.658 1.00 89.69 224 ARG A O 1
ATOM 1779 N N . LYS A 1 225 ? -1.302 14.063 -3.047 1.00 92.00 225 LYS A N 1
ATOM 1780 C CA . LYS A 1 225 ? -0.786 12.788 -2.517 1.00 92.00 225 LYS A CA 1
ATOM 1781 C C . LYS A 1 225 ? -1.234 11.622 -3.387 1.00 92.00 225 LYS A C 1
ATOM 1783 O O . LYS A 1 225 ? -2.246 11.716 -4.072 1.00 92.00 225 LYS A O 1
ATOM 1788 N N . VAL A 1 226 ? -0.511 10.509 -3.306 1.00 95.00 226 VAL A N 1
ATOM 1789 C CA . VAL A 1 226 ? -0.999 9.212 -3.784 1.00 95.00 226 VAL A CA 1
ATOM 1790 C C . VAL A 1 226 ? -1.339 8.339 -2.585 1.00 95.00 226 VAL A C 1
ATOM 1792 O O . VAL A 1 226 ? -0.585 8.269 -1.615 1.00 95.00 226 VAL A O 1
ATOM 1795 N N . MET A 1 227 ? -2.501 7.698 -2.643 1.00 96.62 227 MET A N 1
ATOM 1796 C CA . MET A 1 227 ? -3.039 6.877 -1.565 1.00 96.62 227 MET A CA 1
ATOM 1797 C C . MET A 1 227 ? -3.481 5.524 -2.114 1.00 96.62 227 MET A C 1
ATOM 1799 O O . MET A 1 227 ? -3.965 5.434 -3.240 1.00 96.62 227 MET A O 1
ATOM 1803 N N . CYS A 1 228 ? -3.321 4.478 -1.307 1.00 97.88 228 CYS A N 1
ATOM 1804 C CA . CYS A 1 228 ? -3.920 3.168 -1.530 1.00 97.88 228 CYS A CA 1
ATOM 1805 C C . CYS A 1 228 ? -4.978 2.981 -0.445 1.00 97.88 228 CYS A C 1
ATOM 1807 O O . CYS A 1 228 ? -4.638 3.046 0.736 1.00 97.88 228 CYS A O 1
ATOM 1809 N N . ALA A 1 229 ? -6.237 2.806 -0.827 1.00 98.12 229 ALA A N 1
ATOM 1810 C CA . ALA A 1 229 ? -7.381 2.765 0.082 1.00 98.12 229 ALA A CA 1
ATOM 1811 C C . ALA A 1 229 ? -8.427 1.771 -0.435 1.00 98.12 229 ALA A C 1
ATOM 1813 O O . ALA A 1 229 ? -8.353 1.387 -1.603 1.00 98.12 229 ALA A O 1
ATOM 1814 N N . PRO A 1 230 ? -9.410 1.352 0.372 1.00 98.31 230 PRO A N 1
ATOM 1815 C CA . PRO A 1 230 ? -10.543 0.628 -0.181 1.00 98.31 230 PRO A CA 1
ATOM 1816 C C . PRO A 1 230 ? -11.342 1.506 -1.155 1.00 98.31 230 PRO A C 1
ATOM 1818 O O . PRO A 1 230 ? -11.206 2.737 -1.190 1.00 98.31 230 PRO A O 1
ATOM 1821 N N . LEU A 1 231 ? -12.101 0.850 -2.036 1.00 96.94 231 LEU A N 1
ATOM 1822 C CA . LEU A 1 231 ? -12.652 1.491 -3.229 1.00 96.94 231 LEU A CA 1
ATOM 1823 C C . LEU A 1 231 ? -13.578 2.671 -2.896 1.00 96.94 231 L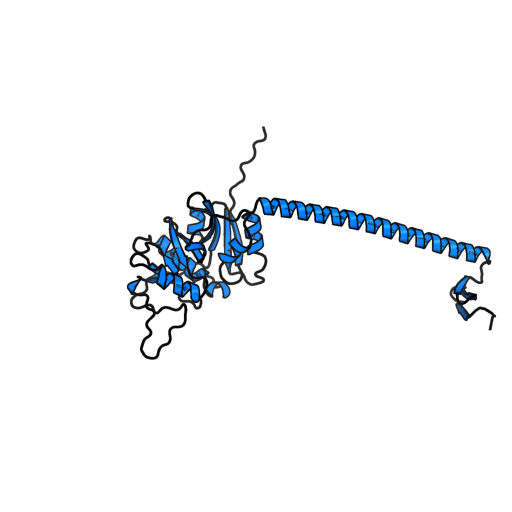EU A C 1
ATOM 1825 O O . LEU A 1 231 ? -13.506 3.701 -3.570 1.00 96.94 231 LEU A O 1
ATOM 1829 N N . GLU A 1 232 ? -14.425 2.549 -1.873 1.00 96.00 232 GLU A N 1
ATOM 1830 C CA . GLU A 1 232 ? -15.383 3.604 -1.526 1.00 96.00 232 GLU A CA 1
ATOM 1831 C C . GLU A 1 232 ? -14.687 4.844 -0.951 1.00 96.00 232 GLU A C 1
ATOM 1833 O O . GLU A 1 232 ? -15.022 5.967 -1.337 1.00 96.00 232 GLU A O 1
ATOM 1838 N N . SER A 1 233 ? -13.642 4.666 -0.135 1.00 96.62 233 SER A N 1
ATOM 1839 C CA . SER A 1 233 ? -12.767 5.768 0.290 1.00 96.62 233 SER A CA 1
ATOM 1840 C C . SER A 1 233 ? -12.148 6.494 -0.907 1.00 96.62 233 SER A C 1
ATOM 1842 O O . SER A 1 233 ? -12.152 7.724 -0.965 1.00 96.62 233 SER A O 1
ATOM 1844 N N . MET A 1 234 ? -11.632 5.747 -1.890 1.00 97.25 234 MET A N 1
ATOM 1845 C CA . MET A 1 234 ? -10.968 6.343 -3.052 1.00 97.25 234 MET A CA 1
ATOM 1846 C C . MET A 1 234 ? -11.940 7.117 -3.947 1.00 97.25 234 MET A C 1
ATOM 1848 O O . MET A 1 234 ? -11.636 8.241 -4.342 1.00 97.25 234 MET A O 1
ATOM 1852 N N . LYS A 1 235 ? -13.127 6.561 -4.222 1.00 95.38 235 LYS A N 1
ATOM 1853 C CA . LYS A 1 235 ? -14.160 7.207 -5.052 1.00 95.38 235 LYS A CA 1
ATOM 1854 C C . LYS A 1 235 ? -14.564 8.591 -4.546 1.00 95.38 235 LYS A C 1
ATOM 1856 O O . LYS A 1 235 ? -14.917 9.450 -5.347 1.00 95.38 235 LYS A O 1
ATOM 1861 N N . ARG A 1 236 ? -14.538 8.807 -3.227 1.00 94.00 236 ARG A N 1
ATOM 1862 C CA . ARG A 1 236 ? -14.905 10.095 -2.615 1.00 94.00 236 ARG A CA 1
ATOM 1863 C C . ARG A 1 236 ? -13.806 11.147 -2.716 1.00 94.00 236 ARG A C 1
ATOM 1865 O O . ARG A 1 236 ? -14.107 12.334 -2.676 1.00 94.00 236 ARG A O 1
ATOM 1872 N N . LEU A 1 237 ? -12.551 10.716 -2.809 1.00 92.81 237 LEU A N 1
ATOM 1873 C CA . LEU A 1 237 ? -11.381 11.590 -2.705 1.00 92.81 237 LEU A CA 1
ATOM 1874 C C . LEU A 1 237 ? -10.657 11.797 -4.039 1.00 92.81 237 LEU A C 1
ATOM 1876 O O . LEU A 1 237 ? -9.808 12.682 -4.130 1.00 92.81 237 LEU A O 1
ATOM 1880 N N . SER A 1 238 ? -10.962 10.985 -5.054 1.00 93.69 238 SER A N 1
ATOM 1881 C CA . SER A 1 238 ? -10.250 10.977 -6.328 1.00 93.69 238 SER A CA 1
ATOM 1882 C C . SER A 1 238 ? -11.164 10.704 -7.518 1.00 93.69 238 SER A C 1
ATOM 1884 O O . SER A 1 238 ? -12.002 9.806 -7.492 1.00 93.69 238 SER A O 1
ATOM 1886 N N . ASN A 1 239 ? -10.918 11.419 -8.614 1.00 93.31 239 ASN A N 1
ATOM 1887 C CA . ASN A 1 239 ? -11.425 11.104 -9.952 1.00 93.31 239 ASN A CA 1
ATOM 1888 C C . ASN A 1 239 ? -10.366 10.419 -10.842 1.00 93.31 239 ASN A C 1
ATOM 1890 O O . ASN A 1 239 ? -10.651 10.108 -11.996 1.00 93.31 239 ASN A O 1
ATOM 1894 N N . LYS A 1 240 ? -9.153 10.192 -10.317 1.00 94.12 240 LYS A N 1
ATOM 1895 C CA . LYS A 1 240 ? -8.000 9.639 -11.033 1.00 94.12 240 LYS A CA 1
ATOM 1896 C C . LYS A 1 240 ? -7.366 8.508 -10.222 1.00 94.12 240 LYS A C 1
ATOM 1898 O O . LYS A 1 240 ? -6.455 8.730 -9.417 1.00 94.12 240 LYS A O 1
ATOM 1903 N N . TYR A 1 241 ? -7.842 7.286 -10.439 1.00 97.38 241 TYR A N 1
ATOM 1904 C CA . TYR A 1 241 ? -7.403 6.118 -9.680 1.00 97.38 241 TYR A CA 1
ATOM 1905 C C . TYR A 1 241 ? -7.475 4.806 -10.468 1.00 97.38 241 TYR A C 1
ATOM 1907 O O . TYR A 1 241 ? -8.242 4.632 -11.417 1.00 97.38 241 TYR A O 1
ATOM 1915 N N . PHE A 1 242 ? -6.662 3.852 -10.037 1.00 97.56 242 PHE A N 1
ATOM 1916 C CA . PHE A 1 242 ? -6.702 2.457 -10.447 1.00 97.56 242 PHE A CA 1
ATOM 1917 C C . PHE A 1 242 ? -7.463 1.643 -9.412 1.00 97.56 242 PHE A C 1
ATOM 1919 O O . PHE A 1 242 ? -7.327 1.896 -8.219 1.00 97.56 242 PHE A O 1
ATOM 1926 N N . VAL A 1 243 ? -8.211 0.640 -9.854 1.00 97.56 243 VAL A N 1
ATOM 1927 C CA . VAL A 1 243 ? -8.751 -0.416 -8.994 1.00 97.56 243 VAL A CA 1
ATOM 1928 C C . VAL A 1 243 ? -7.873 -1.642 -9.159 1.00 97.56 243 VAL A C 1
ATOM 1930 O O . VAL A 1 243 ? -7.555 -2.025 -10.290 1.00 97.56 243 VAL A O 1
ATOM 1933 N N . ILE A 1 244 ? -7.474 -2.228 -8.036 1.00 96.50 244 ILE A N 1
ATOM 1934 C CA . ILE A 1 244 ? -6.550 -3.352 -7.977 1.00 96.50 244 ILE A CA 1
ATOM 1935 C C . ILE A 1 244 ? -7.141 -4.530 -7.208 1.00 96.50 244 ILE A C 1
ATOM 1937 O O . ILE A 1 244 ? -7.762 -4.351 -6.158 1.00 96.50 244 ILE A O 1
ATOM 1941 N N . HIS A 1 245 ? -6.882 -5.732 -7.718 1.00 95.44 245 HIS A N 1
ATOM 1942 C CA . HIS A 1 245 ? -7.170 -7.021 -7.081 1.00 95.44 245 HIS A CA 1
ATOM 1943 C C . HIS A 1 245 ? -5.860 -7.788 -6.830 1.00 95.44 245 HIS A C 1
ATOM 1945 O O . HIS A 1 245 ? -4.823 -7.444 -7.415 1.00 95.44 245 HIS A O 1
ATOM 1951 N N . PRO A 1 246 ? -5.875 -8.830 -5.979 1.00 94.25 246 PRO A N 1
ATOM 1952 C CA . PRO A 1 246 ? -4.756 -9.750 -5.848 1.00 94.25 246 PRO A CA 1
ATOM 1953 C C . PRO A 1 246 ? -4.325 -10.348 -7.187 1.00 94.25 246 PRO A C 1
ATOM 1955 O O . PRO A 1 246 ? -5.106 -11.016 -7.863 1.00 94.25 246 PRO A O 1
ATOM 1958 N N . GLY A 1 247 ? -3.065 -10.133 -7.558 1.00 87.00 247 GLY A N 1
ATOM 1959 C CA . GLY A 1 247 ? -2.492 -10.692 -8.778 1.00 87.00 247 GLY A CA 1
ATOM 1960 C C . GLY A 1 247 ? -1.966 -12.114 -8.575 1.00 87.00 247 GLY A C 1
ATOM 1961 O O . GLY A 1 247 ? -1.507 -12.479 -7.493 1.00 87.00 247 GLY A O 1
ATOM 1962 N N . ARG A 1 248 ? -1.968 -12.917 -9.645 1.00 74.19 248 ARG A N 1
ATOM 1963 C CA . ARG A 1 248 ? -1.329 -14.244 -9.690 1.00 74.19 248 ARG A CA 1
ATOM 1964 C C . ARG A 1 248 ? -0.078 -14.215 -10.587 1.00 74.19 248 ARG A C 1
ATOM 1966 O O . ARG A 1 248 ? -0.073 -14.828 -11.649 1.00 74.19 248 ARG A O 1
ATOM 1973 N N . GLY A 1 249 ? 0.986 -13.515 -10.179 1.00 63.50 249 GLY A N 1
ATOM 1974 C CA . GLY A 1 249 ? 2.321 -13.638 -10.790 1.00 63.50 249 GLY A CA 1
ATOM 1975 C C . GLY A 1 249 ? 2.966 -12.361 -11.365 1.00 63.50 249 GLY A C 1
ATOM 1976 O O . GLY A 1 249 ? 2.312 -11.483 -11.919 1.00 63.50 249 GLY A O 1
ATOM 1977 N N . LYS A 1 250 ? 4.311 -12.340 -11.268 1.00 56.38 250 LYS A N 1
ATOM 1978 C CA . LYS A 1 250 ? 5.306 -11.328 -11.699 1.00 56.38 250 LYS A CA 1
ATOM 1979 C C . LYS A 1 250 ? 4.980 -9.872 -11.313 1.00 56.38 250 LYS A C 1
ATOM 1981 O O . LYS A 1 250 ? 4.869 -9.007 -12.180 1.00 56.38 250 LYS A O 1
ATOM 1986 N N . ALA A 1 251 ? 5.035 -9.616 -10.003 1.00 55.16 251 ALA A N 1
ATOM 1987 C CA . ALA A 1 251 ? 5.143 -8.359 -9.231 1.00 55.16 251 ALA A CA 1
ATOM 1988 C C . ALA A 1 251 ? 5.687 -7.071 -9.885 1.00 55.16 251 ALA A C 1
ATOM 1990 O O . ALA A 1 251 ? 5.467 -5.975 -9.380 1.00 55.16 251 ALA A O 1
ATOM 1991 N N . GLY A 1 252 ? 6.485 -7.159 -10.945 1.00 58.50 252 GLY A N 1
ATOM 1992 C CA . GLY A 1 252 ? 7.468 -6.122 -11.259 1.00 58.50 252 GLY A CA 1
ATOM 1993 C C . GLY A 1 252 ? 6.984 -4.954 -12.114 1.00 58.50 252 GLY A C 1
ATOM 1994 O O . GLY A 1 252 ? 7.782 -4.066 -12.385 1.00 58.50 252 GLY A O 1
ATOM 1995 N N . LYS A 1 253 ? 5.740 -4.952 -12.614 1.00 76.44 253 LYS A N 1
ATOM 1996 C CA . LYS A 1 253 ? 5.297 -3.927 -13.586 1.00 76.44 253 LYS A CA 1
ATOM 1997 C C . LYS A 1 253 ? 4.146 -3.046 -13.117 1.00 76.44 253 LYS A C 1
ATOM 1999 O O . LYS A 1 253 ? 4.023 -1.929 -13.615 1.00 76.44 253 LYS A O 1
ATOM 2004 N N . THR A 1 254 ? 3.328 -3.501 -12.170 1.00 89.25 254 THR A N 1
ATOM 2005 C CA . THR A 1 254 ? 2.113 -2.773 -11.779 1.00 89.25 254 THR A CA 1
ATOM 2006 C C . THR A 1 254 ? 2.449 -1.456 -11.079 1.00 89.25 254 THR A C 1
ATOM 2008 O O . THR A 1 254 ? 1.923 -0.413 -11.460 1.00 89.25 254 THR A O 1
ATOM 2011 N N . ALA A 1 255 ? 3.379 -1.474 -10.115 1.00 91.12 255 ALA A N 1
ATOM 2012 C CA . ALA A 1 255 ? 3.806 -0.268 -9.401 1.00 91.12 255 ALA A CA 1
ATOM 2013 C C . ALA A 1 255 ? 4.433 0.771 -10.345 1.00 91.12 255 ALA A C 1
ATOM 2015 O O . ALA A 1 255 ? 4.012 1.925 -10.343 1.00 91.12 255 ALA A O 1
ATOM 2016 N N . ALA A 1 256 ? 5.361 0.346 -11.211 1.00 90.44 256 ALA A N 1
ATOM 2017 C CA . ALA A 1 256 ? 5.997 1.205 -12.209 1.00 90.44 256 ALA A CA 1
ATOM 2018 C C . ALA A 1 256 ? 4.983 1.845 -13.177 1.00 90.44 256 ALA A C 1
ATOM 2020 O O . ALA A 1 256 ? 5.087 3.031 -13.500 1.00 90.44 256 ALA A O 1
ATOM 2021 N N . LEU A 1 257 ? 3.975 1.083 -13.621 1.00 91.88 257 LEU A N 1
ATOM 2022 C CA . LEU A 1 257 ? 2.917 1.593 -14.494 1.00 91.88 257 LEU A CA 1
ATOM 2023 C C . LEU A 1 257 ? 2.060 2.644 -13.783 1.00 91.88 257 LEU A C 1
ATOM 2025 O O . LEU A 1 257 ? 1.856 3.732 -14.325 1.00 91.88 257 LEU A O 1
ATOM 2029 N N . MET A 1 258 ? 1.603 2.350 -12.562 1.00 93.88 258 MET A N 1
ATOM 2030 C CA . MET A 1 258 ? 0.813 3.296 -11.773 1.00 93.88 258 MET A CA 1
ATOM 2031 C C . MET A 1 258 ? 1.610 4.565 -11.463 1.00 93.88 258 MET A C 1
ATOM 2033 O O . MET A 1 258 ? 1.086 5.663 -11.615 1.00 93.88 258 MET A O 1
ATOM 2037 N N . ALA A 1 259 ? 2.887 4.431 -11.106 1.00 92.12 259 ALA A N 1
ATOM 2038 C CA . ALA A 1 259 ? 3.770 5.553 -10.809 1.00 92.12 259 ALA A CA 1
ATOM 2039 C C . ALA A 1 259 ? 3.971 6.480 -12.013 1.00 92.12 259 ALA A C 1
ATOM 2041 O O . ALA A 1 259 ? 3.888 7.701 -11.877 1.00 92.12 259 ALA A O 1
ATOM 2042 N N . LYS A 1 260 ? 4.150 5.907 -13.210 1.00 90.88 260 LYS A N 1
ATOM 2043 C CA . LYS A 1 260 ? 4.255 6.668 -14.461 1.00 90.88 260 LYS A CA 1
ATOM 2044 C C . LYS A 1 260 ? 2.992 7.490 -14.739 1.00 90.88 260 LYS A C 1
ATOM 2046 O O . LYS A 1 260 ? 3.082 8.672 -15.053 1.00 90.88 260 LYS A O 1
ATOM 2051 N N . GLU A 1 261 ? 1.823 6.874 -14.616 1.00 91.44 261 GLU A N 1
ATOM 2052 C CA . GLU A 1 261 ? 0.513 7.484 -14.907 1.00 91.44 261 GLU A CA 1
ATOM 2053 C C . GLU A 1 261 ? 0.081 8.519 -13.854 1.00 91.44 261 GLU A C 1
ATOM 2055 O O . GLU A 1 261 ? -0.535 9.550 -14.154 1.00 91.44 261 GLU A O 1
ATOM 2060 N N . LEU A 1 262 ? 0.444 8.261 -12.599 1.00 91.25 262 LEU A N 1
ATOM 2061 C CA . LEU A 1 262 ? 0.265 9.181 -11.483 1.00 91.25 262 LEU A CA 1
ATOM 2062 C C . LEU A 1 262 ? 1.406 10.198 -11.388 1.00 91.25 262 LEU A C 1
ATOM 2064 O O . LEU A 1 262 ? 1.353 11.045 -10.512 1.00 91.25 262 LEU A O 1
ATOM 2068 N N . MET A 1 263 ? 2.410 10.178 -12.270 1.00 89.75 263 MET A N 1
ATOM 2069 C CA . MET A 1 263 ? 3.541 11.119 -12.251 1.00 89.75 263 MET A CA 1
ATOM 2070 C C . MET A 1 263 ? 4.165 11.273 -10.849 1.00 89.75 263 MET A C 1
ATOM 2072 O O . MET A 1 263 ? 4.375 12.387 -10.367 1.00 89.75 263 MET A O 1
ATOM 2076 N N . VAL A 1 264 ? 4.411 10.149 -10.176 1.00 89.12 264 VAL A N 1
ATOM 2077 C CA . VAL A 1 264 ? 5.088 10.077 -8.871 1.00 89.12 264 VAL A CA 1
ATOM 2078 C C . VAL A 1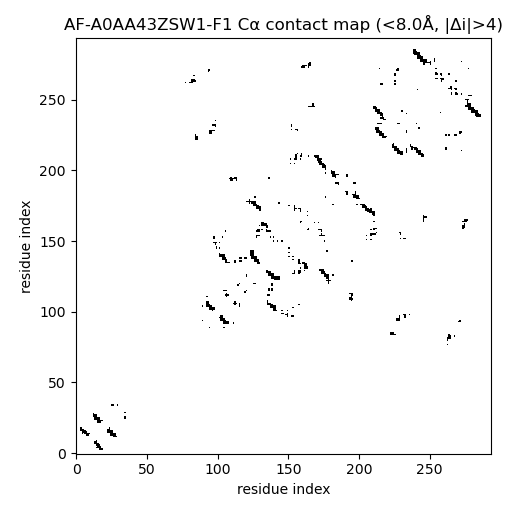 264 ? 6.249 9.082 -8.933 1.00 89.12 264 VAL A C 1
ATOM 2080 O O . VAL A 1 264 ? 6.280 8.242 -9.837 1.00 89.12 264 VAL A O 1
ATOM 2083 N N . PRO A 1 265 ? 7.219 9.144 -8.004 1.00 90.38 265 PRO A N 1
ATOM 2084 C CA . PRO A 1 265 ? 8.261 8.131 -7.921 1.00 90.38 265 PRO A CA 1
ATOM 2085 C C . PRO A 1 265 ? 7.663 6.733 -7.715 1.00 90.38 265 PRO A C 1
ATOM 2087 O O . PRO A 1 265 ? 6.734 6.559 -6.927 1.00 90.38 265 PRO A O 1
ATOM 2090 N N . GLU A 1 266 ? 8.229 5.716 -8.370 1.00 90.69 266 GLU A N 1
ATOM 2091 C CA . GLU A 1 266 ? 7.784 4.321 -8.212 1.00 90.69 266 GLU A CA 1
ATOM 2092 C C . GLU A 1 266 ? 7.806 3.866 -6.753 1.00 90.69 266 GLU A C 1
ATOM 2094 O O . GLU A 1 266 ? 6.897 3.178 -6.295 1.00 90.69 266 GLU A O 1
ATOM 2099 N N . GLU A 1 267 ? 8.801 4.319 -5.995 1.00 89.94 267 GLU A N 1
ATOM 2100 C CA . GLU A 1 267 ? 8.919 4.025 -4.575 1.00 89.94 267 GLU A CA 1
ATOM 2101 C C . GLU A 1 267 ? 7.713 4.521 -3.753 1.00 89.94 267 GLU A C 1
ATOM 2103 O O . GLU A 1 267 ? 7.314 3.856 -2.795 1.00 89.94 267 GLU A O 1
ATOM 2108 N N . GLU A 1 268 ? 7.096 5.647 -4.129 1.00 90.81 268 GLU A N 1
ATOM 2109 C CA . GLU A 1 268 ? 5.915 6.184 -3.439 1.00 90.81 268 GLU A CA 1
ATOM 2110 C C . GLU A 1 268 ? 4.716 5.239 -3.591 1.00 90.81 268 GLU A C 1
ATOM 2112 O O . GLU A 1 268 ? 4.031 4.948 -2.611 1.00 90.81 268 GLU A O 1
ATOM 2117 N N . VAL A 1 269 ? 4.531 4.676 -4.789 1.00 93.50 269 VAL A N 1
ATOM 2118 C CA . VAL A 1 269 ? 3.483 3.687 -5.072 1.00 93.50 269 VAL A CA 1
ATOM 2119 C C . VAL A 1 269 ? 3.808 2.339 -4.427 1.00 93.50 269 VAL A C 1
ATOM 2121 O O . VAL A 1 269 ? 2.973 1.759 -3.737 1.00 93.50 269 VAL A O 1
ATOM 2124 N N . SER A 1 270 ? 5.035 1.843 -4.575 1.00 92.19 270 SER A N 1
ATOM 2125 C CA . SER A 1 270 ? 5.444 0.544 -4.025 1.00 92.19 270 SER A CA 1
ATOM 2126 C C . SER A 1 270 ? 5.284 0.464 -2.502 1.00 92.19 270 SER A C 1
ATOM 2128 O O . SER A 1 270 ? 4.951 -0.591 -1.968 1.00 92.19 270 SER A O 1
ATOM 2130 N N . ARG A 1 271 ? 5.462 1.580 -1.780 1.00 91.69 271 ARG A N 1
ATOM 2131 C CA . ARG A 1 271 ? 5.328 1.636 -0.312 1.00 91.69 271 ARG A CA 1
ATOM 2132 C 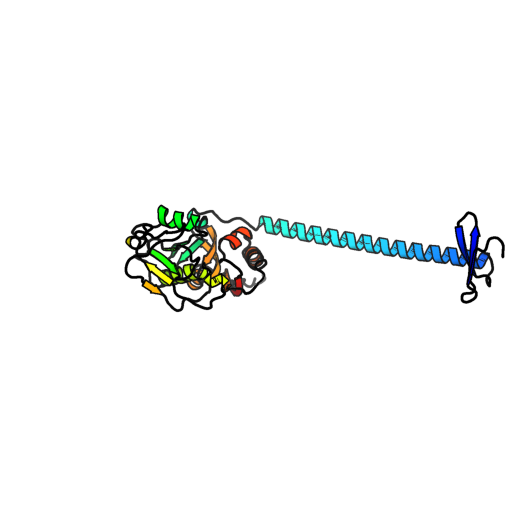C . ARG A 1 271 ? 3.886 1.528 0.200 1.00 91.69 271 ARG A C 1
ATOM 2134 O O . ARG A 1 271 ? 3.702 1.156 1.362 1.00 91.69 271 ARG A O 1
ATOM 2141 N N . ILE A 1 272 ? 2.889 1.879 -0.615 1.00 94.12 272 ILE A N 1
ATOM 2142 C CA . ILE A 1 272 ? 1.466 1.900 -0.223 1.00 94.12 272 ILE A CA 1
ATOM 2143 C C . ILE A 1 272 ? 0.697 0.659 -0.696 1.00 94.12 272 ILE A C 1
ATOM 2145 O O . ILE A 1 272 ? -0.399 0.390 -0.200 1.00 94.12 272 ILE A O 1
ATOM 2149 N N . LEU A 1 273 ? 1.263 -0.114 -1.625 1.00 94.81 273 LEU A N 1
ATOM 2150 C CA . LEU A 1 273 ? 0.615 -1.307 -2.157 1.00 94.81 273 LEU A CA 1
ATOM 2151 C C . LEU A 1 273 ? 0.475 -2.433 -1.116 1.00 94.81 273 LEU A C 1
ATOM 2153 O O . LEU A 1 273 ? 1.250 -2.508 -0.151 1.00 94.81 273 LEU A O 1
ATOM 2157 N N . PRO A 1 274 ? -0.522 -3.316 -1.301 1.00 94.38 274 PRO A N 1
ATOM 2158 C CA . PRO A 1 274 ? -0.624 -4.595 -0.603 1.00 94.38 274 PRO A CA 1
ATOM 2159 C C . PRO A 1 274 ? 0.635 -5.454 -0.717 1.00 94.38 274 PRO A C 1
ATOM 2161 O O . PRO A 1 274 ? 1.423 -5.275 -1.647 1.00 94.38 274 PRO A O 1
ATOM 2164 N N . PRO A 1 275 ? 0.857 -6.391 0.219 1.00 91.88 275 PRO A N 1
ATOM 2165 C CA . PRO A 1 275 ? 1.937 -7.358 0.076 1.00 91.88 275 PRO A CA 1
ATOM 2166 C C . PRO A 1 275 ? 1.677 -8.297 -1.113 1.00 91.88 275 PRO A C 1
ATOM 2168 O O . PRO A 1 275 ? 0.578 -8.819 -1.258 1.00 91.88 275 PRO A O 1
ATOM 2171 N N . GLY A 1 276 ? 2.710 -8.590 -1.903 1.00 90.06 276 GLY A N 1
ATOM 2172 C CA . GLY A 1 276 ? 2.610 -9.492 -3.056 1.00 90.06 276 GLY A CA 1
ATOM 2173 C C . GLY A 1 276 ? 2.217 -8.779 -4.351 1.00 90.06 276 GLY A C 1
ATOM 2174 O O . GLY A 1 276 ? 2.477 -7.589 -4.517 1.00 90.06 276 GLY A O 1
ATOM 2175 N N . ASP A 1 277 ? 1.628 -9.532 -5.279 1.00 90.56 277 ASP A N 1
ATOM 2176 C CA . ASP A 1 277 ? 1.313 -9.049 -6.623 1.00 90.56 277 ASP A CA 1
ATOM 2177 C C . ASP A 1 277 ? -0.054 -8.360 -6.657 1.00 90.56 277 ASP A C 1
ATOM 2179 O O . ASP A 1 277 ? -0.997 -8.773 -5.982 1.00 90.56 277 ASP A O 1
ATOM 2183 N N . ALA A 1 278 ? -0.177 -7.320 -7.478 1.00 92.31 278 ALA A N 1
ATOM 2184 C CA . ALA A 1 278 ? -1.433 -6.622 -7.719 1.00 92.31 278 ALA A CA 1
ATOM 2185 C C . ALA A 1 278 ? -1.725 -6.575 -9.220 1.00 92.31 278 ALA A C 1
ATOM 2187 O O . ALA A 1 278 ? -0.836 -6.283 -10.027 1.00 92.31 278 ALA A O 1
ATOM 2188 N N . GLU A 1 279 ? -2.978 -6.827 -9.575 1.00 92.88 279 GLU A N 1
ATOM 2189 C CA . GLU A 1 279 ? -3.503 -6.718 -10.931 1.00 92.88 279 GLU A CA 1
ATOM 2190 C C . GLU A 1 279 ? -4.417 -5.496 -11.028 1.00 92.88 279 GLU A C 1
ATOM 2192 O O . GLU A 1 279 ? -5.262 -5.283 -10.161 1.00 92.88 279 GLU A O 1
ATOM 2197 N N . ILE A 1 280 ? -4.248 -4.680 -12.073 1.00 94.25 280 ILE A N 1
ATOM 2198 C CA . ILE A 1 280 ? -5.138 -3.543 -12.342 1.00 94.25 280 ILE A CA 1
ATOM 2199 C C . ILE A 1 280 ? -6.345 -4.065 -13.110 1.00 94.25 280 ILE A C 1
ATOM 2201 O O . ILE A 1 280 ? -6.216 -4.458 -14.266 1.00 94.25 280 ILE A O 1
ATOM 2205 N N . VAL A 1 281 ? -7.517 -4.008 -12.483 1.00 94.50 281 VAL A N 1
ATOM 2206 C CA . VAL A 1 281 ? -8.779 -4.466 -13.085 1.00 94.50 281 VAL A CA 1
ATOM 2207 C C . VAL A 1 281 ? -9.570 -3.330 -13.724 1.00 94.50 281 VAL A C 1
ATOM 2209 O O . VAL A 1 281 ? -10.348 -3.549 -14.649 1.00 94.50 281 VAL A O 1
ATOM 2212 N N . ARG A 1 282 ? -9.375 -2.092 -13.254 1.00 94.69 282 ARG A N 1
ATOM 2213 C CA . ARG A 1 282 ? -10.054 -0.910 -13.797 1.00 94.69 282 ARG A CA 1
ATOM 2214 C C . ARG A 1 282 ? -9.193 0.340 -13.656 1.00 94.69 282 ARG A C 1
ATOM 2216 O O . ARG A 1 282 ? -8.526 0.530 -12.642 1.00 94.69 282 ARG A O 1
ATOM 2223 N N . LYS A 1 283 ? -9.260 1.221 -14.654 1.00 95.56 283 LYS A N 1
ATOM 2224 C CA . LYS A 1 283 ? -8.654 2.560 -14.666 1.00 95.56 283 LYS A CA 1
ATOM 2225 C C . LYS A 1 283 ? -9.785 3.599 -14.729 1.00 95.56 283 LYS A C 1
ATOM 2227 O O . LYS A 1 283 ? -10.640 3.480 -15.599 1.00 95.56 283 LYS A O 1
ATOM 2232 N N . VAL A 1 284 ? -9.813 4.573 -13.816 1.00 94.44 284 VAL A N 1
ATOM 2233 C CA . VAL A 1 284 ? -10.826 5.649 -13.755 1.00 94.44 284 VAL A CA 1
ATOM 2234 C C . VAL A 1 284 ? -10.128 7.001 -13.806 1.00 94.44 284 VAL A C 1
ATOM 2236 O O . VAL A 1 284 ? -9.383 7.328 -12.886 1.00 94.44 284 VAL A O 1
ATOM 2239 N N . TRP A 1 285 ? -10.297 7.732 -14.908 1.00 92.44 285 TRP A N 1
ATOM 2240 C CA . TRP A 1 285 ? -9.672 9.033 -15.168 1.00 92.44 285 TRP A CA 1
ATOM 2241 C C . TRP A 1 285 ? -10.762 10.084 -15.401 1.00 92.44 285 TRP A C 1
ATOM 2243 O O . TRP A 1 285 ? -11.818 9.726 -15.927 1.00 92.44 285 TRP A O 1
ATOM 2253 N N . PRO A 1 286 ? -10.517 11.361 -15.056 1.00 84.44 286 PRO A N 1
ATOM 2254 C CA . PRO A 1 286 ? -11.392 12.434 -15.500 1.00 84.44 286 PRO A CA 1
ATOM 2255 C C . PRO A 1 286 ? -11.367 12.498 -17.030 1.00 84.44 286 PRO A C 1
ATOM 2257 O O . PRO A 1 286 ? -10.311 12.309 -17.639 1.00 84.44 286 PRO A O 1
ATOM 2260 N N . GLU A 1 287 ? -12.519 12.758 -17.642 1.00 76.44 287 GLU A N 1
ATOM 2261 C CA . GLU A 1 287 ? -12.575 13.098 -19.061 1.00 76.44 287 GLU A CA 1
ATOM 2262 C C . GLU A 1 287 ? -11.735 14.363 -19.277 1.00 76.44 287 GLU A C 1
ATOM 2264 O O . GLU A 1 287 ? -11.868 15.339 -18.530 1.00 76.44 287 GLU A O 1
ATOM 2269 N N . GLU A 1 288 ? -10.808 14.329 -20.239 1.00 62.03 288 GLU A N 1
ATOM 2270 C CA . GLU A 1 288 ? -10.101 15.547 -20.628 1.00 62.03 288 GLU A CA 1
ATOM 2271 C C . GLU A 1 288 ? -11.147 16.527 -21.168 1.00 62.03 288 GLU A C 1
ATOM 2273 O O . GLU A 1 288 ? -11.978 16.117 -21.986 1.00 62.03 288 GLU A O 1
ATOM 2278 N N . PRO A 1 289 ? -11.153 17.798 -20.725 1.00 51.97 289 PRO A N 1
ATOM 2279 C CA . PRO A 1 289 ? -11.991 18.788 -21.375 1.00 51.97 289 PRO A CA 1
ATOM 2280 C C . PRO A 1 289 ? -11.594 18.798 -22.850 1.00 51.97 289 PRO A C 1
ATOM 2282 O O . PRO A 1 289 ? -10.422 19.005 -23.173 1.00 51.97 289 PRO A O 1
ATOM 2285 N N . GLN A 1 290 ? -12.552 18.508 -23.734 1.00 43.69 290 GLN A N 1
ATOM 2286 C CA . GLN 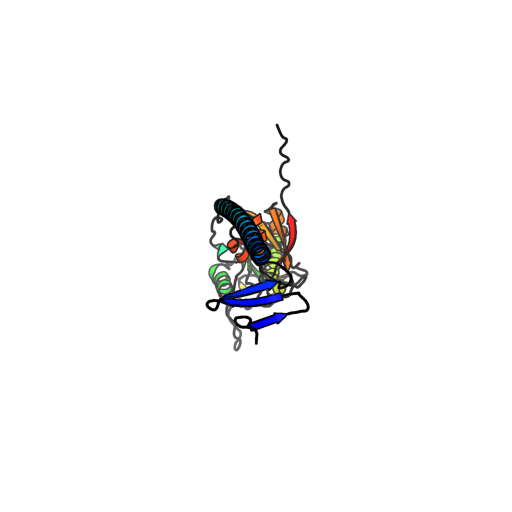A 1 290 ? -12.376 18.733 -25.161 1.00 43.69 290 GLN A CA 1
ATOM 2287 C C . GLN A 1 290 ? -11.933 20.186 -25.303 1.00 43.69 290 GLN A C 1
ATOM 2289 O O . GLN A 1 290 ? -12.655 21.103 -24.917 1.00 43.69 290 GLN A O 1
ATOM 2294 N N . ASN A 1 291 ? -10.693 20.382 -25.753 1.00 44.75 291 ASN A N 1
ATOM 2295 C CA . ASN A 1 291 ? -10.249 21.681 -26.218 1.00 44.75 291 ASN A CA 1
ATOM 2296 C C . ASN A 1 291 ? -11.148 22.005 -27.410 1.00 44.75 291 ASN A C 1
ATOM 2298 O O . ASN A 1 291 ? -10.906 21.512 -28.510 1.00 44.75 291 ASN A O 1
ATOM 2302 N N . ASP A 1 292 ? -12.199 22.785 -27.175 1.00 43.34 292 ASP A N 1
ATOM 2303 C CA . ASP A 1 292 ? -12.851 23.526 -28.240 1.00 43.34 292 ASP A CA 1
ATOM 2304 C C . ASP A 1 292 ? -11.778 24.464 -28.802 1.00 43.34 292 ASP A C 1
ATOM 2306 O O . ASP A 1 292 ? -11.384 25.450 -28.175 1.00 43.34 292 ASP A O 1
ATOM 2310 N N . GLU A 1 293 ? -11.213 24.059 -29.939 1.00 45.06 293 GLU A N 1
ATOM 2311 C CA . GLU A 1 293 ? -10.300 24.862 -30.738 1.00 45.06 293 GLU A CA 1
ATOM 2312 C C . GLU A 1 293 ? -10.979 26.205 -31.059 1.00 45.06 293 GLU A C 1
ATOM 2314 O O . GLU A 1 293 ? -12.051 26.244 -31.668 1.00 45.06 293 GLU A O 1
ATOM 2319 N N . LEU A 1 294 ? -10.341 27.297 -30.630 1.00 39.91 294 LEU A N 1
ATOM 2320 C CA . LEU A 1 294 ? -10.578 28.668 -31.090 1.00 39.91 294 LEU A CA 1
ATOM 2321 C C . LEU A 1 294 ? -9.373 29.132 -31.905 1.00 39.91 294 LEU A C 1
ATOM 2323 O O . LEU A 1 294 ? -8.232 28.907 -31.433 1.00 39.91 294 LEU A O 1
#